Protein AF-A0A7C3P038-F1 (afdb_monomer_lite)

Radius of gyration: 22.33 Å; chains: 1; bounding box: 54×52×76 Å

pLDDT: mean 76.91, std 21.41, range [25.3, 98.62]

Foldseek 3Di:
DPDDAFPDAQDDLQSLLVLLLVLLQVLLLLLQQLLLQLVLFDQDVVLADDPVRNVLNVLLSVLSNVVSVLSVLLSLLSQLVCLQQPHHRHNDYDDPQDPDPAEPLQDTRHNDHDDLLSLLQLLCQLADPVDHGDHRPVSRVVSVVLVPDPQVSPDHDDPPDDPDPPRGYDHHSLSSLSSSLRNLVNCCVVVNFCNRRVHDQVSADACVRPVDPPRDHDNTNVSSNVSSVVSSCQRHNDVPDCPNHSSVSSVVSSVPDDPQQDCDPVHVSSHSGDDDPDPCPDPPPDDDDDDDDPDPDPPDDDDDDDDD

Secondary structure (DSSP, 8-state):
-PPPPPSS---SHHHHHHHHHHHHHHHHHHHHHHHHHHHHB--SGGGT--HHHHHHHHHHHHHHHHHHHHHHHHHHHHHHHHHHTTPPP----PPSSEE-SSS-TT-EE----SSHHHHHHHHHHT--TTS--PPPHHHHHHHHHHHTS-TTTS-----TT-S--PPPP-SSHHHHHHHHHHHHHHHHHHH-HHHH--S-GGG---TTTS--TT-----SHHHHHHHHHHHHHHHH-STT--TT-HHHHHHHHHHH--GGGS-BTTBGGGSSB--PPPP------S------PPPPPPP---PPPPP-

Structure (mmCIF, N/CA/C/O backbone):
data_AF-A0A7C3P038-F1
#
_entry.id   AF-A0A7C3P038-F1
#
loop_
_atom_site.group_PDB
_atom_site.id
_atom_site.type_symbol
_atom_site.label_atom_id
_atom_site.label_alt_id
_atom_site.label_comp_id
_atom_site.label_asym_id
_atom_site.label_entity_id
_atom_site.label_seq_id
_atom_site.pdbx_PDB_ins_code
_atom_site.Cartn_x
_atom_site.Cartn_y
_atom_site.Cartn_z
_atom_site.occupancy
_atom_site.B_iso_or_equiv
_atom_site.auth_seq_id
_atom_site.auth_comp_id
_atom_site.auth_asym_id
_atom_site.auth_atom_id
_atom_site.pdbx_PDB_model_num
ATOM 1 N N . MET A 1 1 ? 17.306 4.389 18.296 1.00 32.69 1 MET A N 1
ATOM 2 C CA . MET A 1 1 ? 16.369 5.496 18.586 1.00 32.69 1 MET A CA 1
ATOM 3 C C . MET A 1 1 ? 14.957 4.932 18.451 1.00 32.69 1 MET A C 1
ATOM 5 O O . MET A 1 1 ? 14.746 4.156 17.526 1.00 32.69 1 MET A O 1
ATOM 9 N N . ARG A 1 2 ? 14.031 5.169 19.393 1.00 29.31 2 ARG A N 1
ATOM 10 C CA . ARG A 1 2 ? 12.615 4.817 19.154 1.00 29.31 2 ARG A CA 1
ATOM 11 C C . ARG A 1 2 ? 12.054 5.861 18.178 1.00 29.31 2 ARG A C 1
ATOM 13 O O . ARG A 1 2 ? 12.346 7.031 18.414 1.00 29.31 2 ARG A O 1
ATOM 20 N N . PRO A 1 3 ? 11.330 5.463 17.119 1.00 39.78 3 PRO A N 1
ATOM 21 C CA . PRO A 1 3 ? 10.671 6.425 16.247 1.00 39.78 3 PRO A CA 1
ATOM 22 C C . PRO A 1 3 ? 9.669 7.235 17.067 1.00 39.78 3 PRO A C 1
ATOM 24 O O . PRO A 1 3 ? 9.051 6.709 18.004 1.00 39.78 3 PRO A O 1
ATOM 27 N N . THR A 1 4 ? 9.591 8.523 16.765 1.00 37.69 4 THR A N 1
ATOM 28 C CA . THR A 1 4 ? 8.691 9.455 17.432 1.00 37.69 4 THR A CA 1
ATOM 29 C C . THR A 1 4 ? 7.277 9.128 16.950 1.00 37.69 4 THR A C 1
ATOM 31 O O . THR A 1 4 ? 7.059 9.102 15.740 1.00 37.69 4 THR A O 1
ATOM 34 N N . PRO A 1 5 ? 6.318 8.804 17.835 1.00 43.12 5 PRO A N 1
ATOM 35 C CA . PRO A 1 5 ? 4.927 8.697 17.410 1.00 43.12 5 PRO A CA 1
ATOM 36 C C . PRO A 1 5 ? 4.485 10.033 16.785 1.00 43.12 5 PRO A C 1
ATOM 38 O O . PRO A 1 5 ? 5.050 11.064 17.155 1.00 43.12 5 PRO A O 1
ATOM 41 N N . PRO A 1 6 ? 3.517 10.027 15.850 1.00 49.56 6 PRO A N 1
ATOM 42 C CA . PRO A 1 6 ? 3.028 11.257 15.232 1.00 49.56 6 PRO A CA 1
ATOM 43 C C . PRO A 1 6 ? 2.648 12.289 16.303 1.00 49.56 6 PRO A C 1
ATOM 45 O O . PRO A 1 6 ? 2.108 11.928 17.351 1.00 49.56 6 PRO A O 1
ATOM 48 N N . ASP A 1 7 ? 2.944 13.564 16.029 1.00 52.69 7 ASP A N 1
ATOM 49 C CA . ASP A 1 7 ? 2.829 14.687 16.978 1.00 52.69 7 ASP A CA 1
ATOM 50 C C . ASP A 1 7 ? 1.396 14.924 17.495 1.00 52.69 7 ASP A C 1
ATOM 52 O O . ASP A 1 7 ? 1.197 15.628 18.486 1.00 52.69 7 ASP A O 1
ATOM 56 N N . GLN A 1 8 ? 0.395 14.295 16.874 1.00 59.81 8 GLN A N 1
ATOM 57 C CA . GLN A 1 8 ? -0.980 14.255 17.353 1.00 59.81 8 GLN A CA 1
ATOM 58 C C . GLN A 1 8 ? -1.447 12.799 17.552 1.00 59.81 8 GLN A C 1
ATOM 60 O O . GLN A 1 8 ? -1.292 11.956 16.665 1.00 59.81 8 GLN A O 1
ATOM 65 N N . PRO A 1 9 ? -2.006 12.451 18.723 1.00 72.50 9 PRO A N 1
ATOM 66 C CA . PRO A 1 9 ? -2.526 11.111 18.965 1.00 72.50 9 PRO A CA 1
ATOM 67 C C . PRO A 1 9 ? -3.865 10.893 18.244 1.00 72.50 9 PRO A C 1
ATOM 69 O O . PRO A 1 9 ? -4.703 11.785 18.190 1.00 72.50 9 PRO A O 1
ATOM 72 N N . ILE A 1 10 ? -4.109 9.675 17.748 1.00 82.88 10 ILE A N 1
ATOM 73 C CA . ILE A 1 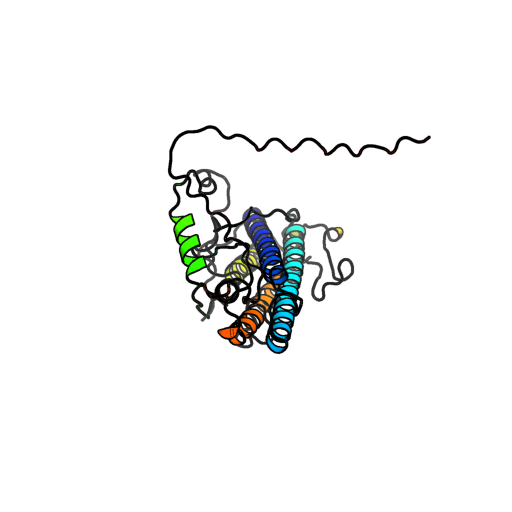10 ? -5.458 9.233 17.356 1.00 82.88 10 ILE A CA 1
ATOM 74 C C . ILE A 1 10 ? -6.277 9.061 18.640 1.00 82.88 10 ILE A C 1
ATOM 76 O O . ILE A 1 10 ? -5.997 8.167 19.442 1.00 82.88 10 ILE A O 1
ATOM 80 N N . GLU A 1 11 ? -7.282 9.904 18.839 1.00 86.56 11 GLU A N 1
ATOM 81 C CA . GLU A 1 11 ? -8.065 9.989 20.074 1.00 86.56 11 GLU A CA 1
ATOM 82 C C . GLU A 1 11 ? -9.479 9.427 19.950 1.00 86.56 11 GLU A C 1
ATOM 84 O O . GLU A 1 11 ? -10.111 9.141 20.970 1.00 86.56 11 GLU A O 1
ATOM 89 N N . SER A 1 12 ? -9.978 9.248 18.724 1.00 91.31 12 SER A N 1
ATOM 90 C CA . SER A 1 12 ? -11.327 8.744 18.467 1.00 91.31 12 SER A CA 1
ATOM 91 C C . SER A 1 12 ? -11.363 7.619 17.430 1.00 91.31 12 SER A C 1
ATOM 93 O O . SER A 1 12 ? -10.452 7.435 16.617 1.00 91.31 12 SER A O 1
ATOM 95 N N . ARG A 1 13 ? -12.457 6.848 17.443 1.00 94.06 13 ARG A N 1
ATOM 96 C CA . ARG A 1 13 ? -12.705 5.801 16.442 1.00 94.06 13 ARG A CA 1
ATOM 97 C C . ARG A 1 13 ? -12.845 6.394 15.046 1.00 94.06 13 ARG A C 1
ATOM 99 O O . ARG A 1 13 ? -12.397 5.783 14.089 1.00 94.06 13 ARG A O 1
ATOM 106 N N . GLU A 1 14 ? -13.477 7.551 14.930 1.00 91.75 14 GLU A N 1
ATOM 107 C CA . GLU A 1 14 ? -13.711 8.244 13.665 1.00 91.75 14 GLU A CA 1
ATOM 108 C C . GLU A 1 14 ? -12.379 8.634 13.019 1.00 91.75 14 GLU A C 1
ATOM 110 O O . GLU A 1 14 ? -12.186 8.380 11.834 1.00 91.75 14 GLU A O 1
ATOM 115 N N . GLN A 1 15 ? -11.429 9.144 13.811 1.00 89.38 15 GLN A N 1
ATOM 116 C CA . GLN A 1 15 ? -10.061 9.406 13.354 1.00 89.38 15 GLN A CA 1
ATOM 117 C C . GLN A 1 15 ? -9.355 8.115 12.909 1.00 89.38 15 GLN A C 1
ATOM 119 O O . GLN A 1 15 ? -8.698 8.092 11.871 1.00 89.38 15 GLN A O 1
ATOM 124 N N . LEU A 1 16 ? -9.528 7.016 13.654 1.00 93.44 16 LEU A N 1
ATOM 125 C CA . LEU A 1 16 ? -8.959 5.719 13.282 1.00 93.44 16 LEU A CA 1
ATOM 126 C C . LEU A 1 16 ? -9.560 5.166 11.975 1.00 93.44 16 LEU A C 1
ATOM 128 O O . LEU A 1 16 ? -8.821 4.670 11.129 1.00 93.44 16 LEU A O 1
ATOM 132 N N . ILE A 1 17 ? -10.883 5.259 11.795 1.00 94.50 17 ILE A N 1
ATOM 133 C CA . ILE A 1 17 ? -11.580 4.859 10.562 1.00 94.50 17 ILE A CA 1
ATOM 134 C C . ILE A 1 17 ? -11.098 5.711 9.390 1.00 94.50 17 ILE A C 1
ATOM 136 O O . ILE A 1 17 ? -10.834 5.165 8.323 1.00 94.50 17 ILE A O 1
ATOM 140 N N . TYR A 1 18 ? -10.950 7.021 9.589 1.00 89.88 18 TYR A N 1
ATOM 141 C CA . TYR A 1 18 ? -10.437 7.929 8.570 1.00 89.88 18 TYR A CA 1
ATOM 142 C C . TYR A 1 18 ? -9.036 7.505 8.101 1.00 89.88 18 TYR A C 1
ATOM 144 O O . TYR A 1 18 ? -8.842 7.251 6.917 1.00 89.88 18 TYR A O 1
ATOM 152 N N . LEU A 1 19 ? -8.092 7.299 9.024 1.00 90.19 19 LEU A N 1
ATOM 153 C CA . LEU A 1 19 ? -6.720 6.908 8.671 1.00 90.19 19 LEU A CA 1
ATOM 154 C C . LEU A 1 19 ? -6.632 5.513 8.038 1.00 90.19 19 LEU A C 1
ATOM 156 O O . LEU A 1 19 ? -5.833 5.291 7.134 1.00 90.19 19 LEU A O 1
ATOM 160 N N . LEU A 1 20 ? -7.460 4.563 8.477 1.00 95.38 20 LEU A N 1
ATOM 161 C CA . LEU A 1 20 ? -7.554 3.252 7.831 1.00 95.38 20 LEU A CA 1
ATOM 162 C C . LEU A 1 20 ? -8.183 3.335 6.431 1.00 95.38 20 LEU A C 1
ATOM 164 O O . LEU A 1 20 ? -7.833 2.547 5.557 1.00 95.38 20 LEU A O 1
ATOM 168 N N . THR A 1 21 ? -9.093 4.283 6.204 1.00 93.50 21 THR A N 1
ATOM 169 C CA . THR A 1 21 ? -9.654 4.564 4.875 1.00 93.50 21 THR A CA 1
ATOM 170 C C . THR A 1 21 ? -8.559 5.100 3.959 1.00 93.50 21 THR A C 1
ATOM 172 O O . THR A 1 21 ? -8.376 4.579 2.864 1.00 93.50 21 THR A O 1
ATOM 175 N N . GLU A 1 22 ? -7.761 6.060 4.433 1.00 87.94 22 GLU A N 1
ATOM 176 C CA . GLU A 1 22 ? -6.599 6.568 3.695 1.00 87.94 22 GLU A CA 1
ATOM 177 C C . GLU A 1 22 ? -5.555 5.480 3.418 1.00 87.94 22 GLU A C 1
ATOM 179 O O . GLU A 1 22 ? -5.023 5.413 2.310 1.00 87.94 22 GLU A O 1
ATOM 184 N N . ALA A 1 23 ? -5.292 4.598 4.388 1.00 92.44 23 ALA A N 1
ATOM 185 C CA . ALA A 1 23 ? -4.430 3.440 4.181 1.00 92.44 23 ALA A CA 1
ATOM 186 C C . ALA A 1 23 ? -4.983 2.544 3.060 1.00 92.44 23 ALA A C 1
ATOM 188 O O . ALA A 1 23 ? -4.248 2.200 2.144 1.00 92.44 23 ALA A O 1
ATOM 189 N N . ALA A 1 24 ? -6.287 2.241 3.053 1.00 95.25 24 ALA A N 1
ATOM 190 C CA . ALA A 1 24 ? -6.900 1.440 1.991 1.00 95.25 24 ALA A CA 1
ATOM 191 C C . ALA A 1 24 ? -6.779 2.109 0.609 1.00 95.25 24 ALA A C 1
ATOM 193 O O . ALA A 1 24 ? -6.485 1.435 -0.380 1.00 95.25 24 ALA A O 1
ATOM 194 N N . GLU A 1 25 ? -6.959 3.430 0.526 1.00 92.38 25 GLU A N 1
ATOM 195 C CA . GLU A 1 25 ? -6.736 4.171 -0.720 1.00 92.38 25 GLU A CA 1
ATOM 196 C C . GLU A 1 25 ? -5.283 4.060 -1.188 1.00 92.38 25 GLU A C 1
ATOM 198 O O . GLU A 1 25 ? -5.044 3.836 -2.376 1.00 92.38 25 GLU A O 1
ATOM 203 N N . LEU A 1 26 ? -4.323 4.199 -0.268 1.00 89.94 26 LEU A N 1
ATOM 204 C CA . LEU A 1 26 ? -2.893 4.070 -0.543 1.00 89.94 26 LEU A CA 1
ATOM 205 C C . LEU A 1 26 ? -2.558 2.679 -1.087 1.00 89.94 26 LEU A C 1
ATOM 207 O O . LEU A 1 26 ? -2.030 2.596 -2.195 1.00 89.94 26 LEU A O 1
ATOM 211 N N . GLU A 1 27 ? -2.946 1.607 -0.390 1.00 94.31 27 GLU A N 1
ATOM 212 C CA . GLU A 1 27 ? -2.681 0.224 -0.823 1.00 94.31 27 GLU A CA 1
ATOM 213 C C . GLU A 1 27 ? -3.275 -0.058 -2.211 1.00 94.31 27 GLU A C 1
ATOM 215 O O . GLU A 1 27 ? -2.652 -0.666 -3.089 1.00 94.31 27 GLU A O 1
ATOM 220 N N . HIS A 1 28 ? -4.486 0.446 -2.464 1.00 95.25 28 HIS A N 1
ATOM 221 C CA . HIS A 1 28 ? -5.138 0.286 -3.758 1.00 95.25 28 HIS A CA 1
ATOM 222 C C . HIS A 1 28 ? -4.437 1.092 -4.867 1.00 95.25 28 HIS A C 1
ATOM 224 O O . HIS A 1 28 ? -4.277 0.609 -5.996 1.00 95.25 28 HIS A O 1
ATOM 230 N N . MET A 1 29 ? -4.001 2.319 -4.575 1.00 92.19 29 MET A N 1
ATOM 231 C CA . MET A 1 29 ? -3.246 3.140 -5.521 1.00 92.19 29 MET A CA 1
ATOM 232 C C . MET A 1 29 ? -1.884 2.520 -5.853 1.00 92.19 29 MET A C 1
ATOM 234 O O . MET A 1 29 ? -1.527 2.478 -7.033 1.00 92.19 29 MET A O 1
ATOM 238 N N . LEU A 1 30 ? -1.164 1.995 -4.855 1.00 92.50 30 LEU A N 1
ATOM 239 C CA . LEU A 1 30 ? 0.106 1.291 -5.044 1.00 92.50 30 LEU A CA 1
ATOM 240 C C . LEU A 1 30 ? -0.079 0.022 -5.873 1.00 92.50 30 LEU A C 1
ATOM 242 O O . LEU A 1 30 ? 0.595 -0.132 -6.890 1.00 92.50 30 LEU A O 1
ATOM 246 N N . THR A 1 31 ? -1.076 -0.808 -5.545 1.00 95.69 31 THR A N 1
ATOM 247 C CA . THR A 1 31 ? -1.458 -1.982 -6.351 1.00 95.69 31 THR A CA 1
ATOM 248 C C . THR A 1 31 ? -1.602 -1.614 -7.832 1.00 95.69 31 THR A C 1
ATOM 250 O O . THR A 1 31 ? -1.004 -2.237 -8.710 1.00 95.69 31 THR A O 1
ATOM 253 N N . CYS A 1 32 ? -2.382 -0.571 -8.130 1.00 96.06 32 CYS A N 1
ATOM 254 C CA . CYS A 1 32 ? -2.607 -0.111 -9.500 1.00 96.06 32 CYS A CA 1
ATOM 255 C C . CYS A 1 32 ? -1.319 0.394 -10.173 1.00 96.06 32 CYS A C 1
ATOM 257 O O . CYS A 1 32 ? -1.109 0.120 -11.355 1.00 96.06 32 CYS A O 1
ATOM 259 N N . SER A 1 33 ? -0.477 1.126 -9.440 1.00 93.94 33 SER A N 1
ATOM 260 C CA . SER A 1 33 ? 0.795 1.655 -9.941 1.00 93.94 33 SER A CA 1
ATOM 261 C C . SER A 1 33 ? 1.769 0.532 -10.310 1.00 93.94 33 SER A C 1
ATOM 263 O O . SER A 1 33 ? 2.266 0.488 -11.439 1.00 93.94 33 SER A O 1
ATOM 265 N N . TYR A 1 34 ? 1.953 -0.445 -9.416 1.00 95.62 34 TYR A N 1
ATOM 266 C CA . TYR A 1 34 ? 2.806 -1.606 -9.660 1.00 95.62 34 TYR A CA 1
ATOM 267 C C . TYR A 1 34 ? 2.303 -2.454 -10.836 1.00 95.62 34 TYR A C 1
ATOM 269 O O . TYR A 1 34 ? 3.094 -2.814 -11.710 1.00 95.62 34 TYR A O 1
ATOM 277 N N . LEU A 1 35 ? 0.992 -2.722 -10.928 1.00 97.44 35 LEU A N 1
ATOM 278 C CA . LEU A 1 35 ? 0.422 -3.440 -12.078 1.00 97.44 35 LEU A CA 1
ATOM 279 C C . LEU A 1 35 ? 0.653 -2.687 -13.389 1.00 97.44 35 LEU A C 1
ATOM 281 O O . LEU A 1 35 ? 1.026 -3.299 -14.389 1.00 97.44 35 LEU A O 1
ATOM 285 N N . PHE A 1 36 ? 0.447 -1.369 -13.402 1.00 96.44 36 PHE A N 1
ATOM 286 C CA . PHE A 1 36 ? 0.666 -0.568 -14.601 1.00 96.44 36 PHE A CA 1
ATOM 287 C C . PHE A 1 36 ? 2.127 -0.631 -15.056 1.00 96.44 36 PHE A C 1
ATOM 289 O O . PHE A 1 36 ? 2.387 -0.896 -16.229 1.00 96.44 36 PHE A O 1
ATOM 296 N N . ALA A 1 37 ? 3.075 -0.459 -14.133 1.00 93.94 37 ALA A N 1
ATOM 297 C CA . ALA A 1 37 ? 4.498 -0.551 -14.434 1.00 93.94 37 ALA A CA 1
ATOM 298 C C . ALA A 1 37 ? 4.890 -1.963 -14.916 1.00 93.94 37 ALA A C 1
ATOM 300 O O . ALA A 1 37 ? 5.594 -2.114 -15.913 1.00 93.94 37 ALA A O 1
ATOM 301 N N . ALA A 1 38 ? 4.388 -3.022 -14.275 1.00 95.25 38 ALA A N 1
ATOM 302 C CA . ALA A 1 38 ? 4.656 -4.399 -14.694 1.00 95.25 38 ALA A CA 1
ATOM 303 C C . ALA A 1 38 ? 4.099 -4.712 -16.095 1.00 95.25 38 ALA A C 1
ATOM 305 O O . ALA A 1 38 ? 4.753 -5.395 -16.888 1.00 95.25 38 ALA A O 1
ATOM 306 N N . PHE A 1 39 ? 2.906 -4.208 -16.422 1.00 95.81 39 PHE A N 1
ATOM 307 C CA . PHE A 1 39 ? 2.268 -4.426 -17.722 1.00 95.81 39 PHE A CA 1
ATOM 308 C C . PHE A 1 39 ? 2.699 -3.432 -18.806 1.00 95.81 39 PHE A C 1
ATOM 310 O O . PHE A 1 39 ? 2.357 -3.631 -19.971 1.00 95.81 39 PHE A O 1
ATOM 317 N N . SER A 1 40 ? 3.488 -2.405 -18.475 1.00 94.62 40 SER A N 1
ATOM 318 C CA . SER A 1 40 ? 4.135 -1.570 -19.490 1.00 94.62 40 SER A CA 1
ATOM 319 C C . SER A 1 40 ? 5.343 -2.253 -20.126 1.00 94.62 40 SER A C 1
ATOM 321 O O . SER A 1 40 ? 5.783 -1.823 -21.192 1.00 94.62 40 SER A O 1
ATOM 323 N N . LEU A 1 41 ? 5.907 -3.274 -19.473 1.00 93.06 41 LEU A N 1
ATOM 324 C CA . LEU A 1 41 ? 7.063 -4.017 -19.959 1.00 93.06 41 LEU A CA 1
ATOM 325 C C . LEU A 1 41 ? 6.727 -4.854 -21.195 1.00 93.06 41 LEU A C 1
ATOM 327 O O . LEU A 1 41 ? 5.663 -5.460 -21.312 1.00 93.06 41 LEU A O 1
ATOM 331 N N . LYS A 1 42 ? 7.692 -4.923 -22.106 1.00 92.12 42 LYS A N 1
ATOM 332 C CA . LYS A 1 42 ? 7.681 -5.819 -23.261 1.00 92.12 42 LYS A CA 1
ATOM 333 C C . LYS A 1 42 ? 7.838 -7.272 -22.830 1.00 92.12 42 LYS A C 1
ATOM 335 O O . LYS A 1 42 ? 8.557 -7.575 -21.883 1.00 92.12 42 LYS A O 1
ATOM 340 N N . ALA A 1 43 ? 7.215 -8.178 -23.569 1.00 91.44 43 ALA A N 1
ATOM 341 C CA . ALA A 1 43 ? 7.163 -9.603 -23.261 1.00 91.44 43 ALA A CA 1
ATOM 342 C C . ALA A 1 43 ? 7.742 -10.493 -24.374 1.00 91.44 43 ALA A C 1
ATOM 344 O O . ALA A 1 43 ? 7.834 -11.711 -24.200 1.00 91.44 43 ALA A O 1
ATOM 345 N N . ARG A 1 44 ? 8.129 -9.933 -25.529 1.00 87.12 44 ARG A N 1
ATOM 346 C CA . ARG A 1 44 ? 8.554 -10.717 -26.699 1.00 87.12 44 ARG A CA 1
ATOM 347 C C . ARG A 1 44 ? 9.827 -10.182 -27.354 1.00 87.12 44 ARG A C 1
ATOM 349 O O . ARG A 1 44 ? 10.110 -8.990 -27.361 1.00 87.12 44 ARG A O 1
ATOM 356 N N . ARG A 1 45 ? 10.594 -11.081 -27.986 1.00 80.75 45 ARG A N 1
ATOM 357 C CA . ARG A 1 45 ? 11.839 -10.728 -28.704 1.00 80.75 45 ARG A CA 1
ATOM 358 C C . ARG A 1 45 ? 11.599 -9.813 -29.909 1.00 80.75 45 ARG A C 1
ATOM 360 O O . ARG A 1 45 ? 12.425 -8.956 -30.203 1.00 80.75 45 ARG A O 1
ATOM 367 N N . ASP A 1 46 ? 10.474 -9.980 -30.600 1.00 82.56 46 ASP A N 1
ATOM 368 C CA . ASP A 1 46 ? 10.101 -9.160 -31.761 1.00 82.56 46 ASP A CA 1
ATOM 369 C C . ASP A 1 46 ? 9.684 -7.725 -31.388 1.00 82.56 46 ASP A C 1
ATOM 371 O O . ASP A 1 46 ? 9.516 -6.884 -32.268 1.00 82.56 46 ASP A O 1
ATOM 375 N N . GLU A 1 47 ? 9.626 -7.400 -30.094 1.00 85.88 47 GLU A N 1
ATOM 376 C CA . GLU A 1 47 ? 9.400 -6.044 -29.576 1.00 85.88 47 GLU A CA 1
ATOM 377 C C . GLU A 1 47 ? 10.709 -5.241 -29.425 1.00 85.88 47 GLU A C 1
ATOM 379 O O . GLU A 1 47 ? 10.718 -4.132 -28.879 1.00 85.88 47 GLU A O 1
ATOM 384 N N . GLY A 1 48 ? 11.823 -5.770 -29.945 1.00 81.44 48 GLY A N 1
ATOM 385 C CA . GLY A 1 48 ? 13.101 -5.063 -30.052 1.00 81.44 48 GLY A CA 1
ATOM 386 C C . GLY A 1 48 ? 14.033 -5.237 -28.855 1.00 81.44 48 GLY A C 1
ATOM 387 O O . GLY A 1 48 ? 14.853 -4.354 -28.617 1.00 81.44 48 GLY A O 1
ATOM 388 N N . LEU A 1 49 ? 13.900 -6.348 -28.122 1.00 84.50 49 LEU A N 1
ATOM 389 C CA . LEU A 1 49 ? 14.796 -6.742 -27.031 1.00 84.50 49 LEU A CA 1
ATOM 390 C C . LEU A 1 49 ? 15.719 -7.886 -27.464 1.00 84.50 49 LEU A C 1
ATOM 392 O O . LEU A 1 49 ? 15.292 -8.830 -28.138 1.00 84.50 49 LEU A O 1
ATOM 396 N N . LEU A 1 50 ? 16.976 -7.833 -27.027 1.00 86.12 50 LEU A N 1
ATOM 397 C CA . LEU A 1 50 ? 17.895 -8.966 -27.092 1.00 86.12 50 LEU A CA 1
ATOM 398 C C . LEU A 1 50 ? 17.442 -10.091 -26.145 1.00 86.12 50 LEU A C 1
ATOM 400 O O . LEU A 1 50 ? 16.583 -9.914 -25.282 1.00 86.12 50 LEU A O 1
ATOM 404 N N . ALA A 1 51 ? 17.999 -11.290 -26.323 1.00 86.56 51 ALA A N 1
ATOM 405 C CA . ALA A 1 51 ? 17.594 -12.462 -25.548 1.00 86.56 51 ALA A CA 1
ATOM 406 C C . ALA A 1 51 ? 17.846 -12.305 -24.037 1.00 86.56 51 ALA A C 1
ATOM 408 O O . ALA A 1 51 ? 16.991 -12.686 -23.242 1.00 86.56 51 ALA A O 1
ATOM 409 N N . ASP A 1 52 ? 18.992 -11.739 -23.665 1.00 85.69 52 ASP A N 1
ATOM 410 C CA . ASP A 1 52 ? 19.385 -11.447 -22.284 1.00 85.69 52 ASP A CA 1
ATOM 411 C C . ASP A 1 52 ? 18.581 -10.280 -21.691 1.00 85.69 52 ASP A C 1
ATOM 413 O O . ASP A 1 52 ? 18.177 -10.328 -20.528 1.00 85.69 52 ASP A O 1
ATOM 417 N N . GLU A 1 53 ? 18.282 -9.262 -22.501 1.00 85.94 53 GLU A N 1
ATOM 418 C CA . GLU A 1 53 ? 17.410 -8.145 -22.120 1.00 85.94 53 GLU A CA 1
ATOM 419 C C . GLU A 1 53 ? 15.984 -8.628 -21.823 1.00 85.94 53 GLU A C 1
ATOM 421 O O . GLU A 1 53 ? 15.420 -8.276 -20.788 1.00 85.94 53 GLU A O 1
ATOM 426 N N . LEU A 1 54 ? 15.416 -9.493 -22.672 1.00 89.12 54 LEU A N 1
ATOM 427 C CA . LEU A 1 54 ? 14.093 -10.080 -22.445 1.00 89.12 54 LEU A CA 1
ATOM 428 C C . LEU A 1 54 ? 14.053 -10.924 -21.166 1.00 89.12 54 LEU A C 1
ATOM 430 O O . LEU A 1 54 ? 13.057 -10.903 -20.443 1.00 89.12 54 LEU A O 1
ATOM 434 N N . GLU A 1 55 ? 15.122 -11.661 -20.868 1.00 90.12 55 GLU A N 1
ATOM 435 C CA . GLU A 1 55 ? 15.217 -12.453 -19.642 1.00 90.12 55 GLU A CA 1
ATOM 436 C C . GLU A 1 55 ? 15.213 -11.561 -18.389 1.00 90.12 55 GLU A C 1
ATOM 438 O O . GLU A 1 55 ? 14.520 -11.861 -17.413 1.00 90.12 55 GLU A O 1
ATOM 443 N N . ALA A 1 56 ? 15.943 -10.440 -18.428 1.00 88.00 56 ALA A N 1
ATOM 444 C CA . ALA A 1 56 ? 15.943 -9.445 -17.358 1.00 88.00 56 ALA A CA 1
ATOM 445 C C . ALA A 1 56 ? 14.571 -8.780 -17.195 1.00 88.00 56 ALA A C 1
ATOM 447 O O . ALA A 1 56 ? 14.035 -8.761 -16.090 1.00 88.00 56 ALA A O 1
ATOM 448 N N . VAL A 1 57 ? 13.960 -8.334 -18.294 1.00 90.06 57 VAL A N 1
ATOM 449 C CA . VAL A 1 57 ? 12.620 -7.732 -18.296 1.00 90.06 57 VAL A CA 1
ATOM 450 C C . VAL A 1 57 ? 11.567 -8.696 -17.742 1.00 90.06 57 VAL A C 1
ATOM 452 O O . VAL A 1 57 ? 10.756 -8.313 -16.903 1.00 90.06 57 VAL A O 1
ATOM 455 N N . SER A 1 58 ? 11.630 -9.973 -18.124 1.00 91.44 58 SER A N 1
ATOM 456 C CA . SER A 1 58 ? 10.719 -11.009 -17.619 1.00 91.44 58 SER A CA 1
ATOM 457 C C . SER A 1 58 ? 10.915 -11.301 -16.126 1.00 91.44 58 SER A C 1
ATOM 459 O O . SER A 1 58 ? 9.995 -11.784 -15.465 1.00 91.44 58 SER A O 1
ATOM 461 N N . ARG A 1 59 ? 12.114 -11.069 -15.571 1.00 91.50 59 ARG A N 1
ATOM 462 C CA . ARG A 1 59 ? 12.334 -11.106 -14.116 1.00 91.50 59 ARG A CA 1
ATOM 463 C C . ARG A 1 59 ? 11.704 -9.893 -13.444 1.00 91.50 59 ARG A C 1
ATOM 465 O O . ARG A 1 59 ? 10.909 -10.088 -12.537 1.00 91.50 59 ARG A O 1
ATOM 472 N N . TRP A 1 60 ? 11.977 -8.683 -13.933 1.00 91.31 60 TRP A N 1
ATOM 473 C CA . TRP A 1 60 ? 11.408 -7.453 -13.368 1.00 91.31 60 TRP A CA 1
ATOM 474 C C . TRP A 1 60 ? 9.884 -7.472 -13.371 1.00 91.31 60 TRP A C 1
ATOM 476 O O . TRP A 1 60 ? 9.270 -7.144 -12.365 1.00 91.31 60 TRP A O 1
ATOM 486 N N . GLN A 1 61 ? 9.263 -7.925 -14.464 1.00 93.69 61 GLN A N 1
ATOM 487 C CA . GLN A 1 61 ? 7.811 -8.060 -14.534 1.00 93.69 61 GLN A CA 1
ATOM 488 C C . GLN A 1 61 ? 7.277 -8.994 -13.444 1.00 93.69 61 GLN A C 1
ATOM 490 O O . GLN A 1 61 ? 6.285 -8.664 -12.800 1.00 93.69 61 GLN A O 1
ATOM 495 N N . ARG A 1 62 ? 7.929 -10.143 -13.216 1.00 93.62 62 ARG A N 1
ATOM 496 C CA . ARG A 1 62 ? 7.531 -11.084 -12.158 1.00 93.62 62 ARG A CA 1
ATOM 497 C C . ARG A 1 62 ? 7.701 -10.479 -10.771 1.00 93.62 62 ARG A C 1
ATOM 499 O O . ARG A 1 62 ? 6.779 -10.595 -9.972 1.00 93.62 62 ARG A O 1
ATOM 506 N N . ASP A 1 63 ? 8.824 -9.817 -10.518 1.00 91.19 63 ASP A N 1
ATOM 507 C CA . ASP A 1 63 ? 9.120 -9.196 -9.226 1.00 91.19 63 ASP A CA 1
ATOM 508 C C . ASP A 1 63 ? 8.112 -8.075 -8.911 1.00 91.19 63 ASP A C 1
ATOM 510 O O . ASP A 1 63 ? 7.497 -8.080 -7.850 1.00 91.19 63 ASP A O 1
ATOM 514 N N . VAL A 1 64 ? 7.852 -7.167 -9.859 1.00 91.31 64 VAL A N 1
ATOM 515 C CA . VAL A 1 64 ? 6.892 -6.060 -9.679 1.00 91.31 64 VAL A CA 1
ATOM 516 C C . VAL A 1 64 ? 5.445 -6.560 -9.599 1.00 91.31 64 VAL A C 1
ATOM 518 O O . VAL A 1 64 ? 4.648 -6.035 -8.828 1.00 91.31 64 VAL A O 1
ATOM 521 N N . THR A 1 65 ? 5.091 -7.614 -10.340 1.00 95.31 65 THR A N 1
ATOM 522 C CA . THR A 1 65 ? 3.762 -8.239 -10.210 1.00 95.31 65 THR A CA 1
ATOM 523 C C . THR A 1 65 ? 3.587 -8.900 -8.843 1.00 95.31 65 THR A C 1
ATOM 525 O O . THR A 1 65 ? 2.499 -8.837 -8.277 1.00 95.31 65 THR A O 1
ATOM 528 N N . ALA A 1 66 ? 4.637 -9.525 -8.300 1.00 93.50 66 ALA A N 1
ATOM 529 C CA . ALA A 1 66 ? 4.596 -10.111 -6.963 1.00 93.50 66 ALA A CA 1
ATOM 530 C C . ALA A 1 66 ? 4.378 -9.035 -5.888 1.00 93.50 66 ALA A C 1
ATOM 532 O O . ALA A 1 66 ? 3.514 -9.221 -5.038 1.00 93.50 66 ALA A O 1
ATOM 533 N N . ILE A 1 67 ? 5.053 -7.886 -6.004 1.00 93.19 67 ILE A N 1
ATOM 534 C CA . ILE A 1 67 ? 4.802 -6.714 -5.151 1.00 93.19 67 ILE A CA 1
ATOM 535 C C . ILE A 1 67 ? 3.331 -6.285 -5.239 1.00 93.19 67 ILE A C 1
ATOM 537 O O . ILE A 1 67 ? 2.661 -6.162 -4.223 1.00 93.19 67 ILE A O 1
ATOM 541 N N . ALA A 1 68 ? 2.782 -6.128 -6.449 1.00 95.44 68 ALA A N 1
ATOM 542 C CA . ALA A 1 68 ? 1.379 -5.739 -6.608 1.00 95.44 68 ALA A CA 1
ATOM 543 C C . ALA A 1 68 ? 0.403 -6.713 -5.920 1.00 95.44 68 ALA A C 1
ATOM 545 O O . ALA A 1 68 ? -0.647 -6.304 -5.434 1.00 95.44 68 ALA A O 1
ATOM 546 N N . VAL A 1 69 ? 0.737 -8.006 -5.890 1.00 95.38 69 VAL A N 1
ATOM 547 C CA . VAL A 1 69 ? -0.035 -9.034 -5.180 1.00 95.38 69 VAL A CA 1
ATOM 548 C C . VAL A 1 69 ? 0.082 -8.885 -3.658 1.00 95.38 69 VAL A C 1
ATOM 550 O O . VAL A 1 69 ? -0.902 -9.129 -2.957 1.00 95.38 69 VAL A O 1
ATOM 553 N N . GLU A 1 70 ? 1.238 -8.473 -3.140 1.00 94.56 70 GLU A N 1
ATOM 554 C CA . GLU A 1 70 ? 1.407 -8.125 -1.722 1.00 94.56 70 GLU A CA 1
ATOM 555 C C . GLU A 1 70 ? 0.552 -6.905 -1.346 1.00 94.56 70 GLU A C 1
ATOM 557 O O . GLU A 1 70 ? -0.197 -6.977 -0.373 1.00 94.56 70 GLU A O 1
ATOM 562 N N . GLU A 1 71 ? 0.502 -5.866 -2.184 1.00 95.50 71 GLU A N 1
ATOM 563 C CA . GLU A 1 71 ? -0.370 -4.704 -1.935 1.00 95.50 71 GLU A CA 1
ATOM 564 C C . GLU A 1 71 ? -1.872 -5.059 -1.980 1.00 95.50 71 GLU A C 1
ATOM 566 O O . GLU A 1 71 ? -2.681 -4.514 -1.225 1.00 95.50 71 GLU A O 1
ATOM 571 N N . MET A 1 72 ? -2.283 -6.046 -2.790 1.00 96.88 72 MET A N 1
ATOM 572 C CA . MET A 1 72 ? -3.655 -6.584 -2.741 1.00 96.88 72 MET A CA 1
ATOM 573 C C . MET A 1 72 ? -3.958 -7.284 -1.410 1.00 96.88 72 MET A C 1
ATOM 575 O O . MET A 1 72 ? -5.084 -7.200 -0.905 1.00 96.88 72 MET A O 1
ATOM 579 N N . LEU A 1 73 ? -2.973 -7.989 -0.840 1.00 97.19 73 LEU A N 1
ATOM 580 C CA . LEU A 1 73 ? -3.083 -8.578 0.493 1.00 97.19 73 LEU A CA 1
ATOM 581 C C . LEU A 1 73 ? -3.188 -7.474 1.554 1.00 97.19 73 LEU A C 1
ATOM 583 O O . LEU A 1 73 ? -4.058 -7.572 2.423 1.00 97.19 73 LEU A O 1
ATOM 587 N N . HIS A 1 74 ? -2.368 -6.425 1.472 1.00 97.19 74 HIS A N 1
ATOM 588 C CA . HIS A 1 74 ? -2.439 -5.282 2.382 1.00 97.19 74 HIS A CA 1
ATOM 589 C C . HIS A 1 74 ? -3.807 -4.603 2.313 1.00 97.19 74 HIS A C 1
ATOM 591 O O . HIS A 1 74 ? -4.456 -4.439 3.345 1.00 97.19 74 HIS A O 1
ATOM 597 N N . LEU A 1 75 ? -4.330 -4.340 1.111 1.00 97.62 75 LEU A N 1
ATOM 598 C CA . LEU A 1 75 ? -5.672 -3.788 0.921 1.00 97.62 75 LEU A CA 1
ATOM 599 C C . LEU A 1 75 ? -6.753 -4.652 1.590 1.00 97.62 75 LEU A C 1
ATOM 601 O O . LEU A 1 75 ? -7.648 -4.127 2.260 1.00 97.62 75 LEU A O 1
ATOM 605 N N . ALA A 1 76 ? -6.679 -5.978 1.450 1.00 98.00 76 ALA A N 1
ATOM 606 C CA . ALA A 1 76 ? -7.613 -6.889 2.112 1.00 98.00 76 ALA A CA 1
ATOM 607 C C . ALA A 1 76 ? -7.485 -6.841 3.648 1.00 98.00 76 ALA A C 1
ATOM 609 O O . ALA A 1 76 ? -8.492 -6.841 4.359 1.00 98.00 76 ALA A O 1
ATOM 610 N N . LEU A 1 77 ? -6.259 -6.764 4.166 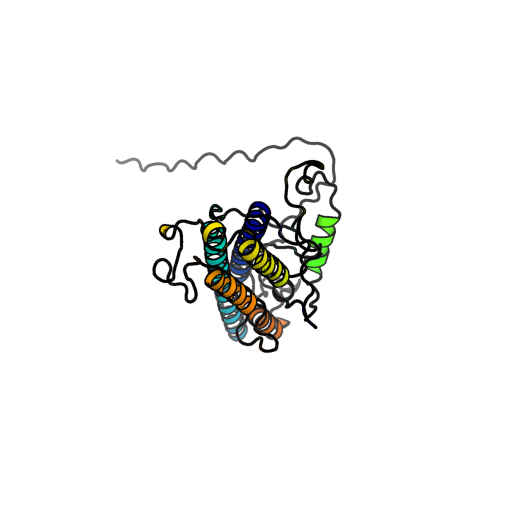1.00 98.44 77 LEU A N 1
ATOM 611 C CA . LEU A 1 77 ? -5.966 -6.682 5.597 1.00 98.44 77 LEU A CA 1
ATOM 612 C C . LEU A 1 77 ? -6.398 -5.343 6.220 1.00 98.44 77 LEU A C 1
ATOM 614 O O . LEU A 1 77 ? -6.973 -5.338 7.309 1.00 98.44 77 LEU A O 1
ATOM 618 N N . VAL A 1 78 ? -6.206 -4.219 5.528 1.00 98.31 78 VAL A N 1
ATOM 619 C CA . VAL A 1 78 ? -6.720 -2.907 5.955 1.00 98.31 78 VAL A CA 1
ATOM 620 C C . VAL A 1 78 ? -8.244 -2.905 5.992 1.00 98.31 78 VAL A C 1
ATOM 622 O O . VAL A 1 78 ? -8.847 -2.404 6.940 1.00 98.31 78 VAL A O 1
ATOM 625 N N . ASN A 1 79 ? -8.890 -3.541 5.018 1.00 98.31 79 ASN A N 1
ATOM 626 C CA . ASN A 1 79 ? -10.339 -3.717 5.031 1.00 98.31 79 ASN A CA 1
ATOM 627 C C . ASN A 1 79 ? -10.820 -4.607 6.192 1.00 98.31 79 ASN A C 1
ATOM 629 O O . ASN A 1 79 ? -11.858 -4.328 6.801 1.00 98.31 79 ASN A O 1
ATOM 633 N N . ASN A 1 80 ? -10.050 -5.631 6.571 1.00 98.50 80 ASN A N 1
ATOM 634 C CA . ASN A 1 80 ? -10.303 -6.382 7.801 1.00 98.50 80 ASN A CA 1
ATOM 635 C C . ASN A 1 80 ? -10.159 -5.496 9.049 1.00 98.50 80 ASN A C 1
ATOM 637 O O . ASN A 1 80 ? -11.022 -5.562 9.922 1.00 98.50 80 ASN A O 1
ATOM 641 N N . LEU A 1 81 ? -9.139 -4.629 9.123 1.00 98.62 81 LEU A N 1
ATOM 642 C CA . LEU A 1 81 ? -8.968 -3.653 10.212 1.00 98.62 81 LEU A CA 1
ATOM 643 C C . LEU A 1 81 ? -10.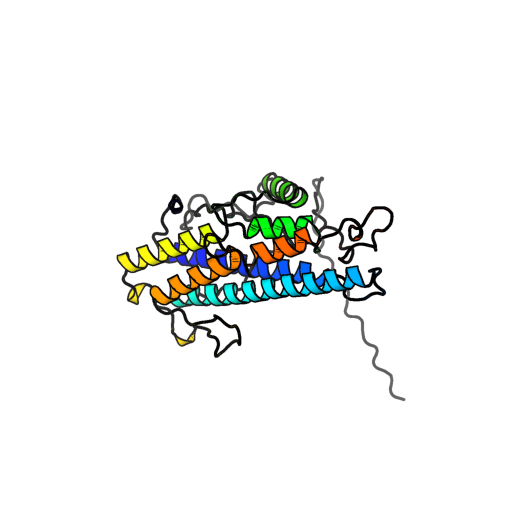161 -2.683 10.310 1.00 98.62 81 LEU A C 1
ATOM 645 O O . LEU A 1 81 ? -10.720 -2.530 11.397 1.00 98.62 81 LEU A O 1
ATOM 649 N N . LEU A 1 82 ? -10.587 -2.082 9.189 1.00 98.38 82 LEU A N 1
ATOM 650 C CA . LEU A 1 82 ? -11.759 -1.193 9.106 1.00 98.38 82 LEU A CA 1
ATOM 651 C C . LEU A 1 82 ? -13.011 -1.881 9.642 1.00 98.38 82 LEU A C 1
ATOM 653 O O . LEU A 1 82 ? -13.660 -1.398 10.574 1.00 98.38 82 LEU A O 1
ATOM 657 N N . THR A 1 83 ? -13.325 -3.045 9.079 1.00 98.19 83 THR A N 1
ATOM 658 C CA . THR A 1 83 ? -14.531 -3.789 9.442 1.00 98.19 8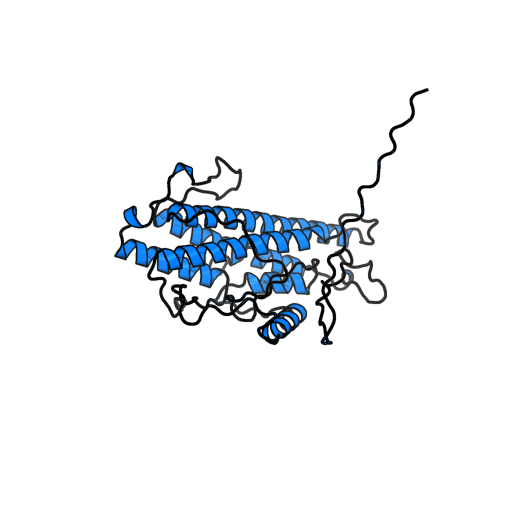3 THR A CA 1
ATOM 659 C C . THR A 1 83 ? -14.494 -4.273 10.884 1.00 98.19 83 THR A C 1
ATOM 661 O O . THR A 1 83 ? -15.534 -4.253 11.541 1.00 98.19 83 THR A O 1
ATOM 664 N N . ALA A 1 84 ? -13.321 -4.632 11.418 1.00 98.38 84 ALA A N 1
ATOM 665 C CA . ALA A 1 84 ? -13.155 -5.072 12.801 1.00 98.38 84 ALA A CA 1
ATOM 666 C C . ALA A 1 84 ? -13.540 -3.984 13.814 1.00 98.38 84 ALA A C 1
ATOM 668 O O . ALA A 1 84 ? -14.139 -4.291 14.846 1.00 98.38 84 ALA A O 1
ATOM 669 N N . ILE A 1 85 ? -13.264 -2.713 13.507 1.00 97.88 85 ILE A N 1
ATOM 670 C CA . ILE A 1 85 ? -13.638 -1.570 14.354 1.00 97.88 85 ILE A CA 1
ATOM 671 C C . ILE A 1 85 ? -15.003 -0.962 13.994 1.00 97.88 85 ILE A C 1
ATOM 673 O O . ILE A 1 85 ? -15.366 0.093 14.516 1.00 97.88 85 ILE A O 1
ATOM 677 N N . GLY A 1 86 ? -15.780 -1.619 13.131 1.00 97.00 86 GLY A N 1
ATOM 678 C CA . GLY A 1 86 ? -17.118 -1.175 12.735 1.00 97.00 86 GLY A CA 1
ATOM 679 C C . GLY A 1 86 ? -17.152 -0.124 11.621 1.00 97.00 86 GLY A C 1
ATOM 680 O O . GLY A 1 86 ? -18.221 0.424 11.361 1.00 97.00 86 GLY A O 1
ATOM 681 N N . GLY A 1 87 ? -16.025 0.152 10.962 1.00 96.88 87 GLY A N 1
ATOM 682 C CA . GLY A 1 87 ? -15.991 0.924 9.719 1.00 96.88 87 GLY A CA 1
ATOM 683 C C . GLY A 1 87 ? -16.449 0.085 8.514 1.00 96.88 87 GLY A C 1
ATOM 684 O O . GLY A 1 87 ? -16.368 -1.147 8.550 1.00 96.88 87 GLY A O 1
ATOM 685 N N . PRO A 1 88 ? -16.951 0.712 7.437 1.00 95.94 88 PRO A N 1
ATOM 686 C CA . PRO A 1 88 ? -17.215 0.005 6.190 1.00 95.94 88 PRO A CA 1
ATOM 687 C C . PRO A 1 88 ? -15.894 -0.375 5.499 1.00 95.94 88 PRO A C 1
ATOM 689 O O . PRO A 1 88 ? -14.902 0.336 5.661 1.00 95.94 88 PRO A O 1
ATOM 692 N N . PRO A 1 89 ? -15.857 -1.467 4.718 1.00 95.81 89 PRO A N 1
ATOM 693 C CA . PRO A 1 89 ? -14.737 -1.695 3.818 1.00 95.81 89 PRO A CA 1
ATOM 694 C C . PRO A 1 89 ? -14.661 -0.568 2.774 1.00 95.81 89 PRO A C 1
ATOM 696 O O . PRO A 1 89 ? -15.694 -0.091 2.299 1.00 95.81 89 PRO A O 1
ATOM 699 N N . HIS A 1 90 ? -13.447 -0.170 2.404 1.00 95.25 90 HIS A N 1
ATOM 700 C CA . HIS A 1 90 ? -13.149 0.889 1.448 1.00 95.25 90 HIS A CA 1
ATOM 701 C C . HIS A 1 90 ? -12.307 0.350 0.291 1.00 95.25 90 HIS A C 1
ATOM 703 O O . HIS A 1 90 ? -11.204 -0.164 0.485 1.00 95.25 90 HIS A O 1
ATOM 709 N N . PHE A 1 91 ? -12.846 0.465 -0.922 1.00 94.00 91 PHE A N 1
ATOM 710 C CA . PHE A 1 91 ? -12.179 0.087 -2.175 1.00 94.00 91 PHE A CA 1
ATOM 711 C C . PHE A 1 91 ? -12.123 1.245 -3.173 1.00 94.00 91 PHE A C 1
ATOM 713 O O . PHE A 1 91 ? -11.603 1.087 -4.279 1.00 94.00 91 PHE A O 1
ATOM 720 N N . GLU A 1 92 ? -12.672 2.406 -2.818 1.00 88.88 92 GLU A N 1
ATOM 721 C CA . GLU A 1 92 ? -12.531 3.596 -3.643 1.00 88.88 92 GLU A CA 1
ATOM 722 C C . GLU A 1 92 ? -11.093 4.115 -3.556 1.00 88.88 92 GLU A C 1
ATOM 724 O O . GLU A 1 92 ? -10.347 3.800 -2.633 1.00 88.88 92 GLU A 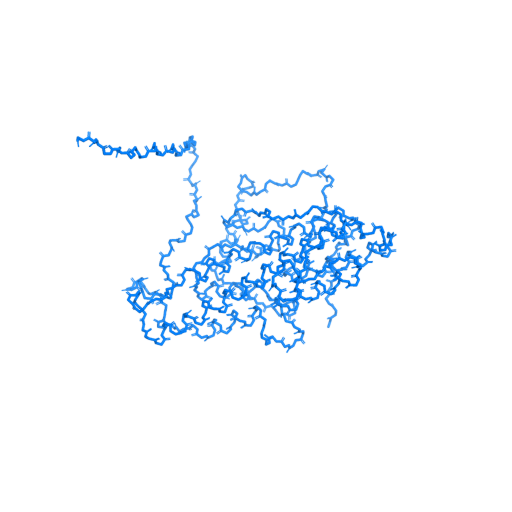O 1
ATOM 729 N N . ARG A 1 93 ? -10.681 4.873 -4.570 1.00 85.88 93 ARG A N 1
ATOM 730 C CA . ARG A 1 93 ? -9.411 5.596 -4.569 1.00 85.88 93 ARG A CA 1
ATOM 731 C C . ARG A 1 93 ? -9.520 6.846 -5.442 1.00 85.88 93 ARG A C 1
ATOM 733 O O . ARG A 1 93 ? -10.290 6.844 -6.410 1.00 85.88 93 ARG A O 1
ATOM 740 N N . PRO A 1 94 ? -8.715 7.886 -5.189 1.00 81.31 94 PRO A N 1
ATOM 741 C CA . PRO A 1 94 ? -8.590 9.017 -6.099 1.00 81.31 94 PRO A CA 1
ATOM 742 C C . PRO A 1 94 ? -8.125 8.611 -7.512 1.00 81.31 94 PRO A C 1
ATOM 744 O O . PRO A 1 94 ? -7.550 7.539 -7.736 1.00 81.31 94 PRO A O 1
ATOM 747 N N . ASN A 1 95 ? -8.343 9.501 -8.485 1.00 79.38 95 ASN A N 1
ATOM 748 C CA . ASN A 1 95 ? -7.754 9.373 -9.822 1.00 79.38 95 ASN A CA 1
ATOM 749 C C . ASN A 1 95 ? -6.260 9.728 -9.815 1.00 79.38 95 ASN A C 1
ATOM 751 O O . ASN A 1 95 ? -5.830 10.619 -9.084 1.00 79.38 95 ASN A O 1
ATOM 755 N N . PHE A 1 96 ? -5.493 9.058 -10.679 1.00 79.94 96 PHE A N 1
ATOM 756 C CA . PHE A 1 96 ? -4.082 9.356 -10.929 1.00 79.94 96 PHE A CA 1
ATOM 757 C C . PHE A 1 96 ? -3.908 10.563 -11.872 1.00 79.94 96 PHE A C 1
ATOM 759 O O . PHE A 1 96 ? -4.765 10.784 -12.732 1.00 79.94 96 PHE A O 1
ATOM 766 N N . PRO A 1 97 ? -2.774 11.281 -11.807 1.00 73.88 97 PRO A N 1
ATOM 767 C CA . PRO A 1 97 ? -1.769 11.222 -10.749 1.00 73.88 97 PRO A CA 1
ATOM 768 C C . PRO A 1 97 ? -2.298 11.901 -9.484 1.00 73.88 97 PRO A C 1
ATOM 770 O O . PRO A 1 97 ? -2.961 12.938 -9.551 1.00 73.88 97 PRO A O 1
ATOM 773 N N . ARG A 1 98 ? -1.984 11.327 -8.326 1.00 67.81 98 ARG A N 1
ATOM 774 C CA . ARG A 1 98 ? -2.356 11.900 -7.039 1.00 67.81 98 ARG A CA 1
ATOM 775 C C . ARG A 1 98 ? -1.083 12.229 -6.273 1.00 67.81 98 ARG A C 1
ATOM 777 O O . ARG A 1 98 ? -0.480 11.352 -5.666 1.00 67.81 98 ARG A O 1
ATOM 784 N N . ALA A 1 99 ? -0.696 13.504 -6.288 1.00 59.84 99 ALA A N 1
ATOM 785 C CA . ALA A 1 99 ? 0.006 14.044 -5.129 1.00 59.84 99 ALA A CA 1
ATOM 786 C C . ALA A 1 99 ? -1.042 14.094 -4.018 1.00 59.84 99 ALA A C 1
ATOM 788 O O . ALA A 1 99 ? -2.131 14.648 -4.223 1.00 59.84 99 ALA A O 1
ATOM 789 N N . SER A 1 100 ? -0.814 13.405 -2.907 1.00 51.62 100 SER A N 1
ATOM 790 C CA . SER A 1 100 ? -1.839 13.400 -1.868 1.00 51.62 100 SER A CA 1
ATOM 791 C C . SER A 1 100 ? -1.911 14.735 -1.168 1.00 51.62 100 SER A C 1
ATOM 793 O O . SER A 1 100 ? -0.930 15.451 -1.009 1.00 51.62 100 SER A O 1
ATOM 795 N N . ARG A 1 101 ? -3.122 15.012 -0.712 1.00 49.41 101 ARG A N 1
ATOM 796 C CA . ARG A 1 101 ? -3.480 16.128 0.148 1.00 49.41 101 ARG A CA 1
ATOM 797 C C . ARG A 1 101 ? -2.929 15.964 1.577 1.00 49.41 101 ARG A C 1
ATOM 799 O O . ARG A 1 101 ? -2.903 16.937 2.317 1.00 49.41 101 ARG A O 1
ATOM 806 N N . PHE A 1 102 ? -2.518 14.744 1.939 1.00 46.66 102 PHE A N 1
ATOM 807 C CA . PHE A 1 102 ? -2.253 14.297 3.313 1.00 46.66 102 PHE A CA 1
ATOM 808 C C . PHE A 1 102 ? -1.015 13.394 3.448 1.00 46.66 102 PHE A C 1
ATOM 810 O O . PHE A 1 102 ? -0.672 12.971 4.547 1.00 46.66 102 PHE A O 1
ATOM 817 N N . TYR A 1 103 ? -0.326 13.100 2.339 1.00 50.59 103 TYR A N 1
ATOM 818 C CA . TYR A 1 103 ? 1.039 12.584 2.412 1.00 50.59 103 TYR A CA 1
ATOM 819 C C . TYR A 1 103 ? 1.975 13.741 2.793 1.00 50.59 103 TYR A C 1
ATOM 821 O O . TYR A 1 103 ? 1.645 14.905 2.540 1.00 50.59 103 TYR A O 1
ATOM 829 N N . PRO A 1 104 ? 3.169 13.466 3.336 1.00 53.84 104 PRO A N 1
ATOM 830 C CA . PRO A 1 104 ? 4.229 14.473 3.294 1.00 53.84 104 PRO A CA 1
ATOM 831 C C . PRO A 1 104 ? 4.377 14.936 1.829 1.00 53.84 104 PRO A C 1
ATOM 833 O O . PRO A 1 104 ? 4.121 14.165 0.898 1.00 53.84 104 PRO A O 1
ATOM 836 N N . SER A 1 105 ? 4.741 16.201 1.611 1.00 47.75 105 SER A N 1
ATOM 837 C CA . SER A 1 105 ? 4.687 16.937 0.327 1.00 47.75 105 SER A CA 1
ATOM 838 C C . SER A 1 105 ? 5.495 16.343 -0.851 1.00 47.75 105 SER A C 1
ATOM 840 O O . SER A 1 105 ? 5.635 16.963 -1.907 1.00 47.75 105 SER A O 1
ATOM 842 N N . ASN A 1 106 ? 6.018 15.132 -0.686 1.00 57.56 106 ASN A N 1
ATOM 843 C CA . ASN A 1 106 ? 6.881 14.382 -1.580 1.00 57.56 106 ASN A CA 1
ATOM 844 C C . ASN A 1 106 ? 6.311 13.027 -2.065 1.00 57.56 106 ASN A C 1
ATOM 846 O O . ASN A 1 106 ? 7.015 12.357 -2.808 1.00 57.56 106 ASN A O 1
ATOM 850 N N . PHE A 1 107 ? 5.089 12.595 -1.710 1.00 68.12 107 PHE A N 1
ATOM 851 C CA . PHE A 1 107 ? 4.508 11.360 -2.289 1.00 68.12 107 PHE A CA 1
ATOM 852 C C . PHE A 1 107 ? 3.602 11.661 -3.484 1.00 68.12 107 PHE A C 1
ATOM 854 O O . PHE A 1 107 ? 2.468 12.135 -3.343 1.00 68.12 107 PHE A O 1
ATOM 861 N N . LEU A 1 108 ? 4.088 11.300 -4.665 1.00 79.81 108 LEU A N 1
ATOM 862 C CA . LEU A 1 108 ? 3.336 11.312 -5.910 1.00 79.81 108 LEU A CA 1
ATOM 863 C C . LEU A 1 108 ? 3.016 9.878 -6.321 1.00 79.81 108 LEU A C 1
ATOM 865 O O . LEU A 1 108 ? 3.903 9.197 -6.799 1.00 79.81 108 LEU A O 1
ATOM 869 N N . ILE A 1 109 ? 1.762 9.432 -6.247 1.00 85.12 109 ILE A N 1
ATOM 870 C CA . ILE A 1 109 ? 1.401 8.141 -6.851 1.00 85.12 109 ILE A CA 1
ATOM 871 C C . ILE A 1 109 ? 0.872 8.393 -8.264 1.00 85.12 109 ILE A C 1
ATOM 873 O O . ILE A 1 109 ? -0.121 9.103 -8.470 1.00 85.12 109 ILE A O 1
ATOM 877 N N . ALA A 1 110 ? 1.549 7.824 -9.258 1.00 86.25 110 ALA A N 1
ATOM 878 C CA . ALA A 1 110 ? 1.239 7.994 -10.672 1.00 86.25 110 ALA A CA 1
ATOM 879 C C . ALA A 1 110 ? 1.364 6.671 -11.436 1.00 86.25 110 ALA A C 1
ATOM 881 O O . ALA A 1 110 ? 2.081 5.769 -11.021 1.00 86.25 110 ALA A O 1
ATOM 882 N N . LEU A 1 111 ? 0.670 6.576 -12.571 1.00 90.75 111 LEU A N 1
ATOM 883 C CA . LEU A 1 111 ? 0.813 5.457 -13.499 1.00 90.75 111 LEU A CA 1
ATOM 884 C C . LEU A 1 111 ? 1.954 5.768 -14.470 1.00 90.75 111 LEU A C 1
ATOM 886 O O . LEU A 1 111 ? 1.767 6.541 -15.414 1.00 90.75 111 LEU A O 1
ATOM 890 N N . THR A 1 112 ? 3.129 5.195 -14.227 1.00 89.88 112 THR A N 1
ATOM 891 C CA . THR A 1 112 ? 4.317 5.383 -15.069 1.00 89.88 112 THR A CA 1
ATOM 892 C C . THR A 1 112 ? 4.818 4.047 -15.616 1.00 89.88 112 THR A C 1
ATOM 894 O O . THR A 1 112 ? 4.729 3.024 -14.933 1.00 89.88 112 THR A O 1
ATOM 897 N N . PRO A 1 113 ? 5.313 4.007 -16.867 1.00 91.88 113 PRO A N 1
ATOM 898 C CA . PRO A 1 113 ? 5.963 2.810 -17.381 1.00 91.88 113 PRO A CA 1
ATOM 899 C C . PRO A 1 113 ? 7.170 2.447 -16.523 1.00 91.88 113 PRO A C 1
ATOM 901 O O . PRO A 1 113 ? 7.865 3.341 -16.050 1.00 91.88 113 PRO A O 1
ATOM 904 N N . LEU A 1 114 ? 7.480 1.158 -16.381 1.00 90.25 114 LEU A N 1
ATOM 905 C CA . LEU A 1 114 ? 8.675 0.761 -15.648 1.00 90.25 114 LEU A CA 1
ATOM 906 C C . LEU A 1 114 ? 9.936 1.240 -16.377 1.00 90.25 114 LEU A C 1
ATOM 908 O O . LEU A 1 114 ? 10.263 0.792 -17.484 1.00 90.25 114 LEU A O 1
ATOM 912 N N . ASP A 1 115 ? 10.654 2.128 -15.712 1.00 88.69 115 ASP A N 1
ATOM 913 C CA . ASP A 1 115 ? 11.980 2.610 -16.051 1.00 88.69 115 ASP A CA 1
ATOM 914 C C . ASP A 1 115 ? 12.806 2.797 -14.768 1.00 88.69 115 ASP A C 1
ATOM 916 O O . ASP A 1 115 ? 12.400 2.398 -13.670 1.00 88.69 115 ASP A O 1
ATOM 920 N N . LEU A 1 116 ? 14.008 3.358 -14.908 1.00 88.31 116 LEU A N 1
ATOM 921 C CA . LEU A 1 116 ? 14.908 3.543 -13.777 1.00 88.31 116 LEU A CA 1
ATOM 922 C C . LEU A 1 116 ? 14.346 4.528 -12.739 1.00 88.31 116 LEU A C 1
ATOM 924 O O . LEU A 1 116 ? 14.510 4.292 -11.541 1.00 88.31 116 LEU A O 1
ATOM 928 N N . GLU A 1 117 ? 13.682 5.597 -13.186 1.00 89.69 117 GLU A N 1
ATOM 929 C CA . GLU A 1 117 ? 13.084 6.593 -12.292 1.00 89.69 117 GLU A CA 1
ATOM 930 C C . GLU A 1 117 ? 11.898 6.007 -11.528 1.00 89.69 117 GLU A C 1
ATOM 932 O O . GLU A 1 117 ? 11.811 6.188 -10.320 1.00 89.69 117 GLU A O 1
ATOM 937 N N . THR A 1 118 ? 11.045 5.225 -12.190 1.00 90.62 118 THR A N 1
ATOM 938 C CA . THR A 1 118 ? 9.916 4.530 -11.559 1.00 90.62 118 THR A CA 1
ATOM 939 C C . THR A 1 118 ? 10.394 3.544 -10.494 1.00 90.62 118 THR A C 1
ATOM 941 O O . THR A 1 118 ? 9.848 3.500 -9.396 1.00 90.62 118 THR A O 1
ATOM 944 N N . LEU A 1 119 ? 11.463 2.786 -10.765 1.00 90.19 119 LEU A N 1
ATOM 945 C CA . LEU A 1 119 ? 12.050 1.885 -9.768 1.00 90.19 119 LEU A CA 1
ATOM 946 C C . LEU A 1 119 ? 12.663 2.640 -8.582 1.00 90.19 119 LEU A C 1
ATOM 948 O O . LEU A 1 119 ? 12.532 2.190 -7.446 1.00 90.19 119 LEU A O 1
ATOM 952 N N . GLN A 1 120 ? 13.335 3.770 -8.823 1.00 90.19 120 GLN A N 1
ATOM 953 C CA . GLN A 1 120 ? 13.826 4.626 -7.740 1.00 90.19 120 GLN A CA 1
ATOM 954 C C . GLN A 1 120 ? 12.663 5.191 -6.916 1.00 90.19 120 GLN A C 1
ATOM 956 O O . GLN A 1 120 ? 12.732 5.182 -5.690 1.00 90.19 120 GLN A O 1
ATOM 961 N N . HIS A 1 121 ? 11.588 5.610 -7.575 1.00 90.12 121 HIS A N 1
ATOM 962 C CA . HIS A 1 121 ? 10.392 6.121 -6.927 1.00 90.12 121 HIS A CA 1
ATOM 963 C C . HIS A 1 121 ? 9.699 5.064 -6.049 1.00 90.12 121 HIS A C 1
ATOM 965 O O . HIS A 1 121 ? 9.319 5.353 -4.918 1.00 90.12 121 HIS A O 1
ATOM 971 N N . PHE A 1 122 ? 9.620 3.807 -6.498 1.00 91.31 122 PHE A N 1
ATOM 972 C CA . PHE A 1 122 ? 9.125 2.705 -5.662 1.00 91.31 122 PHE A CA 1
ATOM 973 C C . PHE A 1 122 ? 10.009 2.450 -4.436 1.00 91.31 122 PHE A C 1
ATOM 975 O O . PHE A 1 122 ? 9.493 2.286 -3.336 1.00 91.31 122 PHE A O 1
ATOM 982 N N . VAL A 1 123 ? 11.341 2.481 -4.582 1.00 89.75 123 VAL A N 1
ATOM 983 C CA . VAL A 1 123 ? 12.252 2.391 -3.422 1.00 89.75 123 VAL A CA 1
ATOM 984 C C . VAL A 1 123 ? 12.028 3.562 -2.463 1.00 89.75 123 VAL A C 1
ATOM 986 O O . VAL A 1 123 ? 12.069 3.376 -1.251 1.00 89.75 123 VAL A O 1
ATOM 989 N N . PHE A 1 124 ? 11.775 4.759 -2.991 1.00 88.81 124 PHE A N 1
ATOM 990 C CA . PHE A 1 124 ? 11.474 5.934 -2.188 1.00 88.81 124 PHE A CA 1
ATOM 991 C C . PHE A 1 124 ? 10.159 5.787 -1.409 1.00 88.81 124 PHE A C 1
ATOM 993 O O . PHE A 1 124 ? 10.150 6.087 -0.218 1.00 88.81 124 PHE A O 1
ATOM 1000 N N . ILE A 1 125 ? 9.070 5.326 -2.032 1.00 87.50 125 ILE A N 1
ATOM 1001 C CA . ILE A 1 125 ? 7.766 5.139 -1.368 1.00 87.50 125 ILE A CA 1
ATOM 1002 C C . ILE A 1 125 ? 7.885 4.192 -0.167 1.00 87.50 125 ILE A C 1
ATOM 1004 O O . ILE A 1 125 ? 7.408 4.515 0.921 1.00 87.50 125 ILE A O 1
ATOM 1008 N N . GLU A 1 126 ? 8.558 3.063 -0.370 1.00 86.69 126 GLU A N 1
ATOM 1009 C CA . GLU A 1 126 ? 8.608 1.928 0.565 1.00 86.69 126 GLU A CA 1
ATOM 1010 C C . GLU A 1 126 ? 9.746 2.033 1.589 1.00 86.69 126 GLU A C 1
ATOM 1012 O O . GLU A 1 126 ? 9.969 1.130 2.399 1.00 86.69 126 GLU A O 1
ATOM 1017 N N . ARG A 1 127 ? 10.510 3.130 1.542 1.00 87.81 127 ARG A N 1
ATOM 1018 C CA . ARG A 1 127 ? 11.700 3.310 2.374 1.00 87.81 127 ARG A CA 1
ATOM 1019 C C . ARG A 1 127 ? 11.348 3.224 3.868 1.00 87.81 127 ARG A C 1
ATOM 1021 O O . ARG A 1 127 ? 10.388 3.868 4.306 1.00 87.81 127 ARG A O 1
ATOM 1028 N N . PRO A 1 128 ? 12.167 2.529 4.679 1.00 84.62 128 PRO A N 1
ATOM 1029 C CA . PRO A 1 128 ? 11.995 2.564 6.119 1.00 84.62 128 PRO A CA 1
ATOM 1030 C C . PRO A 1 128 ? 12.301 3.958 6.667 1.00 84.62 128 PRO A C 1
ATOM 1032 O O . PRO A 1 128 ? 13.153 4.684 6.153 1.00 84.62 128 PRO A O 1
ATOM 1035 N N . GLU A 1 129 ? 11.635 4.315 7.762 1.00 78.38 129 GLU A N 1
ATOM 1036 C CA . GLU A 1 129 ? 11.759 5.632 8.404 1.00 78.38 129 GLU A CA 1
ATOM 1037 C C . GLU A 1 129 ? 13.211 5.997 8.776 1.00 78.38 129 GLU A C 1
ATOM 1039 O O . GLU A 1 129 ? 13.606 7.160 8.708 1.00 78.38 129 GLU A O 1
ATOM 1044 N N . ASP A 1 130 ? 14.034 5.008 9.139 1.00 79.31 130 ASP A N 1
ATOM 1045 C CA . ASP A 1 130 ? 15.433 5.200 9.537 1.00 79.31 130 ASP A CA 1
ATOM 1046 C C . ASP A 1 130 ? 16.430 5.188 8.366 1.00 79.31 130 ASP A C 1
ATOM 1048 O O . ASP A 1 130 ? 17.635 5.357 8.581 1.00 79.31 130 ASP A O 1
ATOM 1052 N N . ARG A 1 131 ? 15.947 5.026 7.128 1.00 82.50 131 ARG A N 1
ATOM 1053 C CA . ARG A 1 131 ? 16.767 5.052 5.918 1.00 82.50 131 ARG A CA 1
ATOM 1054 C C . ARG A 1 131 ? 16.220 6.079 4.926 1.00 82.50 131 ARG A C 1
ATOM 1056 O O . ARG A 1 131 ? 15.335 5.760 4.134 1.00 82.50 131 ARG A O 1
ATOM 1063 N N . PRO A 1 132 ? 16.760 7.306 4.923 1.00 81.56 132 PRO A N 1
ATOM 1064 C CA . PRO A 1 132 ? 16.371 8.280 3.919 1.00 81.56 132 PRO A CA 1
ATOM 1065 C C . PRO A 1 132 ? 16.762 7.769 2.526 1.00 81.56 132 PRO A C 1
ATOM 1067 O O . PRO A 1 132 ? 17.897 7.349 2.308 1.00 81.56 132 PRO A O 1
ATOM 1070 N N . GLU A 1 133 ? 15.819 7.837 1.595 1.00 84.94 133 GLU A N 1
ATOM 1071 C CA . GLU A 1 133 ? 16.024 7.655 0.158 1.00 84.94 133 GLU A CA 1
ATOM 1072 C C . GLU A 1 133 ? 15.524 8.940 -0.511 1.00 84.94 133 GLU A C 1
ATOM 1074 O O . GLU A 1 133 ? 14.544 9.538 -0.056 1.00 84.94 133 GLU A O 1
ATOM 1079 N N . GLU A 1 134 ? 16.202 9.391 -1.563 1.00 87.19 134 GLU A N 1
ATOM 1080 C CA . GLU A 1 134 ? 15.714 10.496 -2.384 1.00 87.19 134 GLU A CA 1
ATOM 1081 C C . GLU A 1 134 ? 14.813 9.986 -3.507 1.00 87.19 134 GLU A C 1
ATOM 1083 O O . GLU A 1 134 ? 15.144 9.020 -4.200 1.00 87.19 134 GLU A O 1
ATOM 1088 N N . ASP A 1 135 ? 13.711 10.696 -3.735 1.00 87.81 135 ASP A N 1
ATOM 1089 C CA . ASP A 1 135 ? 12.839 10.422 -4.869 1.00 87.81 135 ASP A CA 1
ATOM 1090 C C . ASP A 1 135 ? 13.518 10.750 -6.212 1.00 87.81 135 ASP A C 1
ATOM 1092 O O . ASP A 1 135 ? 14.435 11.579 -6.297 1.00 87.81 135 ASP A O 1
ATOM 1096 N N . ALA A 1 136 ? 13.049 10.106 -7.278 1.00 87.69 136 ALA A N 1
ATOM 1097 C CA . ALA A 1 136 ? 13.515 10.345 -8.633 1.00 87.69 136 ALA A CA 1
ATOM 1098 C C . ALA A 1 136 ? 13.223 11.795 -9.082 1.00 87.69 136 ALA A C 1
ATOM 1100 O O . ALA A 1 136 ? 12.163 12.345 -8.758 1.00 87.69 136 ALA A O 1
ATOM 1101 N N . PRO A 1 137 ? 14.127 12.437 -9.855 1.00 86.56 137 PRO A N 1
ATOM 1102 C CA . PRO A 1 137 ? 13.968 13.831 -10.269 1.00 86.56 137 PRO A CA 1
ATOM 1103 C C . PRO A 1 137 ? 12.629 14.130 -10.954 1.00 86.56 137 PRO A C 1
ATOM 1105 O O . PRO A 1 137 ? 11.977 15.099 -10.566 1.00 86.56 137 PRO A O 1
ATOM 1108 N N . GLY A 1 138 ? 12.180 13.285 -11.892 1.00 84.25 138 GLY A N 1
ATOM 1109 C CA . GLY A 1 138 ? 10.915 13.487 -12.601 1.00 84.25 138 GLY A CA 1
ATOM 1110 C C . GLY A 1 138 ? 9.690 13.468 -11.682 1.00 84.25 138 GLY A C 1
ATOM 1111 O O . GLY A 1 138 ? 8.794 14.303 -11.817 1.00 84.25 138 GLY A O 1
ATOM 1112 N N . PHE A 1 139 ? 9.670 12.580 -10.685 1.00 84.31 139 PHE A N 1
ATOM 1113 C CA . PHE A 1 139 ? 8.584 12.509 -9.702 1.00 84.31 139 PHE A CA 1
ATOM 1114 C C . PHE A 1 139 ? 8.593 13.714 -8.759 1.00 84.31 139 PHE A C 1
ATOM 1116 O O . PHE A 1 139 ? 7.548 14.329 -8.527 1.00 84.31 139 PHE A O 1
ATOM 1123 N N . ARG A 1 140 ? 9.778 14.129 -8.298 1.00 83.88 140 ARG A N 1
ATOM 1124 C CA . ARG A 1 140 ? 9.957 15.330 -7.471 1.00 83.88 140 ARG A CA 1
ATOM 1125 C C . ARG A 1 140 ? 9.502 16.599 -8.193 1.00 83.88 140 ARG A C 1
ATOM 1127 O O . ARG A 1 140 ? 8.834 17.437 -7.591 1.00 83.88 140 ARG A O 1
ATOM 1134 N N . GLU A 1 141 ? 9.826 16.745 -9.475 1.00 82.56 141 GLU A N 1
ATOM 1135 C CA . GLU A 1 141 ? 9.383 17.876 -10.298 1.00 82.56 141 GLU A CA 1
ATOM 1136 C C . GLU A 1 141 ? 7.859 17.931 -10.430 1.00 82.56 141 GLU A C 1
ATOM 1138 O O . GLU A 1 141 ? 7.260 18.988 -10.220 1.00 82.56 141 GLU A O 1
ATOM 1143 N N . VAL A 1 142 ? 7.218 16.794 -10.720 1.00 78.75 142 VAL A N 1
ATOM 1144 C CA . VAL A 1 142 ? 5.755 16.716 -10.824 1.00 78.75 142 VAL A CA 1
ATOM 1145 C C . VAL A 1 142 ? 5.091 16.980 -9.470 1.00 78.75 142 VAL A C 1
ATOM 1147 O O . VAL A 1 142 ? 4.122 17.738 -9.418 1.00 78.75 142 VAL A O 1
ATOM 1150 N N . SER A 1 143 ? 5.621 16.429 -8.372 1.00 77.62 143 SER A N 1
ATOM 1151 C CA . SER A 1 143 ? 5.116 16.693 -7.016 1.00 77.62 143 SER A CA 1
ATOM 1152 C C . SER A 1 143 ? 5.172 18.186 -6.684 1.00 77.62 143 SER A C 1
ATOM 1154 O O . SER A 1 143 ? 4.164 18.779 -6.299 1.00 77.62 143 SER A O 1
ATOM 1156 N N . ASN A 1 144 ? 6.317 18.830 -6.937 1.00 76.94 144 ASN A N 1
ATOM 1157 C CA . ASN A 1 144 ? 6.495 20.269 -6.734 1.00 76.94 144 ASN A CA 1
ATOM 1158 C C . ASN A 1 144 ? 5.542 21.099 -7.606 1.00 76.94 144 ASN A C 1
ATOM 1160 O O . ASN A 1 144 ? 4.997 22.102 -7.148 1.00 76.94 144 ASN A O 1
ATOM 1164 N N . ALA A 1 145 ? 5.316 20.686 -8.856 1.00 75.75 145 ALA A N 1
ATOM 1165 C CA . ALA A 1 145 ? 4.399 21.370 -9.761 1.00 75.75 145 ALA A CA 1
ATOM 1166 C C . ALA A 1 145 ? 2.935 21.262 -9.305 1.00 75.75 145 ALA A C 1
ATOM 1168 O O . ALA A 1 145 ? 2.196 22.241 -9.415 1.00 75.75 145 ALA A O 1
ATOM 1169 N N . ILE A 1 146 ? 2.516 20.104 -8.779 1.00 70.69 146 ILE A N 1
ATOM 1170 C CA . ILE A 1 146 ? 1.173 19.927 -8.210 1.00 70.69 146 ILE A CA 1
ATOM 1171 C C . ILE A 1 146 ? 1.023 20.760 -6.932 1.00 70.69 146 ILE A C 1
ATOM 1173 O O . ILE A 1 146 ? 0.022 21.456 -6.785 1.00 70.69 146 ILE A O 1
ATOM 1177 N N . ALA A 1 147 ? 2.029 20.756 -6.054 1.00 69.88 147 ALA A N 1
ATOM 1178 C CA . ALA A 1 147 ? 2.032 21.560 -4.830 1.00 69.88 147 ALA A CA 1
ATOM 1179 C C . ALA A 1 147 ? 1.989 23.076 -5.106 1.00 69.88 147 ALA A C 1
ATOM 1181 O O . ALA A 1 147 ? 1.399 23.829 -4.338 1.00 69.88 147 ALA A O 1
ATOM 1182 N N . ALA A 1 148 ? 2.583 23.529 -6.213 1.00 69.81 148 ALA A N 1
ATOM 1183 C CA . ALA A 1 148 ? 2.575 24.931 -6.629 1.00 69.81 148 ALA A CA 1
ATOM 1184 C C . ALA A 1 148 ? 1.308 25.355 -7.406 1.00 69.81 148 ALA A C 1
ATOM 1186 O O . ALA A 1 148 ? 1.179 26.528 -7.768 1.00 69.81 148 ALA A O 1
ATOM 1187 N N . ALA A 1 149 ? 0.384 24.434 -7.712 1.00 64.44 149 ALA A N 1
ATOM 1188 C CA . ALA A 1 149 ? -0.818 24.751 -8.478 1.00 64.44 149 ALA A CA 1
ATOM 1189 C C . ALA A 1 149 ? -1.818 25.589 -7.645 1.00 64.44 149 ALA A C 1
ATOM 1191 O O . ALA A 1 149 ? -2.023 25.308 -6.465 1.00 64.44 149 ALA A O 1
ATOM 1192 N N . PRO A 1 150 ? -2.482 26.609 -8.232 1.00 54.56 150 PRO A N 1
ATOM 1193 C CA . PRO A 1 150 ? -3.440 27.435 -7.501 1.00 54.56 150 PRO A CA 1
ATOM 1194 C C . PRO A 1 150 ? -4.620 26.607 -6.967 1.00 54.56 150 PRO A C 1
ATOM 1196 O O . PRO A 1 150 ? -5.140 25.735 -7.665 1.00 54.56 150 PRO A O 1
ATOM 1199 N N . ALA A 1 151 ? -5.075 26.939 -5.753 1.00 50.34 151 ALA A N 1
ATOM 1200 C CA . ALA A 1 151 ? -6.025 26.184 -4.921 1.00 50.34 151 ALA A CA 1
ATOM 1201 C C . ALA A 1 151 ? -7.350 25.747 -5.593 1.00 50.34 151 ALA A C 1
ATOM 1203 O O . ALA A 1 151 ? -8.018 24.852 -5.093 1.00 50.34 151 ALA A O 1
ATOM 1204 N N . GLY A 1 152 ? -7.726 26.319 -6.744 1.00 42.34 152 GLY A N 1
ATOM 1205 C CA . GLY A 1 152 ? -8.880 25.873 -7.543 1.00 42.34 152 GLY A CA 1
ATOM 1206 C C . GLY A 1 152 ? -8.665 24.573 -8.339 1.00 42.34 152 GLY A C 1
ATOM 1207 O O . GLY A 1 152 ? -9.619 24.050 -8.910 1.00 42.34 152 GLY A O 1
ATOM 1208 N N . LEU A 1 153 ? -7.427 24.069 -8.398 1.00 42.47 153 LEU A N 1
ATOM 1209 C CA . LEU A 1 153 ? -7.035 22.770 -8.973 1.00 42.47 153 LEU A CA 1
ATOM 1210 C C . LEU A 1 153 ? -6.502 21.796 -7.909 1.00 42.47 153 LEU A C 1
ATOM 1212 O O . LEU A 1 153 ? -6.357 20.605 -8.188 1.00 42.47 153 LEU A O 1
ATOM 1216 N N . ALA A 1 154 ? -6.222 22.292 -6.703 1.00 41.16 154 ALA A N 1
ATOM 1217 C CA . ALA A 1 154 ? -5.966 21.459 -5.542 1.00 41.16 154 ALA A CA 1
ATOM 1218 C C . ALA A 1 154 ? -7.304 20.876 -5.044 1.00 41.16 154 ALA A C 1
ATOM 1220 O O . ALA A 1 154 ? -8.340 21.539 -5.140 1.00 41.16 154 ALA A O 1
ATOM 1221 N N . PRO A 1 155 ? -7.340 19.631 -4.538 1.00 44.84 155 PRO A N 1
ATOM 1222 C CA . PRO A 1 155 ? -8.542 19.113 -3.893 1.00 44.84 155 PRO A CA 1
ATOM 1223 C C . PRO A 1 155 ? -8.964 20.059 -2.756 1.00 44.84 155 PRO A C 1
ATOM 1225 O O . PRO A 1 155 ? -8.134 20.405 -1.923 1.00 44.84 155 PRO A O 1
ATOM 1228 N N . ALA A 1 156 ? -10.238 20.472 -2.763 1.00 42.34 156 ALA A N 1
ATOM 1229 C CA . ALA A 1 156 ? -10.810 21.503 -1.893 1.00 42.34 156 ALA A CA 1
ATOM 1230 C C . ALA A 1 156 ? -10.304 21.427 -0.445 1.00 42.34 156 ALA A C 1
ATOM 1232 O O . ALA A 1 156 ? -10.443 20.371 0.164 1.00 42.34 156 ALA A O 1
ATOM 1233 N N . GLU A 1 157 ? -9.778 22.534 0.092 1.00 42.69 157 GLU A N 1
ATOM 1234 C CA . GLU A 1 157 ? -9.444 22.739 1.515 1.00 42.69 157 GLU A CA 1
ATOM 1235 C C . GLU A 1 157 ? -10.525 22.140 2.436 1.00 42.69 157 GLU A C 1
ATOM 1237 O O . GLU A 1 157 ? -11.717 22.190 2.097 1.00 42.69 157 GLU A O 1
ATOM 1242 N N . PRO A 1 158 ? -10.170 21.528 3.585 1.00 42.00 158 PRO A N 1
ATOM 1243 C CA . PRO A 1 158 ? -11.191 21.142 4.545 1.00 42.00 158 PRO A CA 1
ATOM 1244 C C . PRO A 1 158 ? -11.907 22.426 4.982 1.00 42.00 158 PRO A C 1
ATOM 1246 O O . PRO A 1 158 ? -11.255 23.461 5.121 1.00 42.00 158 PRO A O 1
ATOM 1249 N N . PRO A 1 159 ? -13.232 22.410 5.188 1.00 37.72 159 PRO A N 1
ATOM 1250 C CA . PRO A 1 159 ? -13.885 23.559 5.792 1.00 37.72 159 PRO A CA 1
ATOM 1251 C C . PRO A 1 159 ? -13.182 23.866 7.121 1.00 37.72 159 PRO A C 1
ATOM 1253 O O . PRO A 1 159 ? -13.054 22.968 7.952 1.00 37.72 159 PRO A O 1
ATOM 1256 N N . GLU A 1 160 ? -12.768 25.123 7.320 1.00 38.25 160 GLU A N 1
ATOM 1257 C CA . GLU A 1 160 ? -12.041 25.622 8.509 1.00 38.25 160 GLU A CA 1
ATOM 1258 C C . GLU A 1 160 ? -12.734 25.287 9.851 1.00 38.25 160 GLU A C 1
ATOM 1260 O O . GLU A 1 160 ? -12.157 25.470 10.915 1.00 38.25 160 GLU A O 1
ATOM 1265 N N . HIS A 1 161 ? -13.982 24.804 9.807 1.00 36.12 161 HIS A N 1
ATOM 1266 C CA . HIS A 1 161 ? -14.833 24.487 10.953 1.00 36.12 161 HIS A CA 1
ATOM 1267 C C . HIS A 1 161 ? -15.612 23.164 10.772 1.00 36.12 161 HIS A C 1
ATOM 1269 O O . HIS A 1 161 ? -16.769 23.049 11.181 1.00 36.12 161 HIS A O 1
ATOM 1275 N N . GLY A 1 162 ? -15.026 22.165 10.106 1.00 36.06 162 GLY A N 1
ATOM 1276 C CA . GLY A 1 162 ? -15.603 20.821 10.016 1.00 36.06 162 GLY A CA 1
ATOM 1277 C C . GLY A 1 162 ? -15.199 19.938 11.198 1.00 36.06 162 GLY A C 1
ATOM 1278 O O . GLY A 1 162 ? -14.053 19.971 11.621 1.00 36.06 162 GLY A O 1
ATOM 1279 N N . LEU A 1 163 ? -16.104 19.071 11.666 1.00 42.38 163 LEU A N 1
ATOM 1280 C CA . LEU A 1 163 ? -15.848 17.951 12.599 1.00 42.38 163 LEU A CA 1
ATOM 1281 C C . LEU A 1 163 ? -14.888 16.880 12.019 1.00 42.38 163 LEU A C 1
ATOM 1283 O O . LEU A 1 163 ? -14.977 15.703 12.365 1.00 42.38 163 LEU A O 1
ATOM 1287 N N . MET A 1 164 ? -14.039 17.252 11.063 1.00 42.12 164 MET A N 1
ATOM 1288 C CA . MET A 1 164 ? -13.088 16.357 10.426 1.00 42.12 164 MET A CA 1
ATOM 1289 C C . MET A 1 164 ? -11.887 16.180 11.363 1.00 42.12 164 MET A C 1
ATOM 1291 O O . MET A 1 164 ? -11.416 17.174 11.914 1.00 42.12 164 MET A O 1
ATOM 1295 N N . PRO A 1 165 ? -11.395 14.946 11.555 1.00 49.22 165 PRO A N 1
ATOM 1296 C CA . PRO A 1 165 ? -10.104 14.686 12.182 1.00 49.22 165 PRO A CA 1
ATOM 1297 C C . PRO A 1 165 ? -9.031 15.678 11.717 1.00 49.22 165 PRO A C 1
ATOM 1299 O O . PRO A 1 165 ? -8.817 15.805 10.511 1.00 49.22 165 PRO A O 1
ATOM 1302 N N . GLU A 1 166 ? -8.343 16.356 12.644 1.00 51.84 166 GLU A N 1
ATOM 1303 C CA . GLU A 1 166 ? -7.050 16.961 12.310 1.00 51.84 166 GLU A CA 1
ATOM 1304 C C . GLU A 1 166 ? -6.144 15.854 11.756 1.00 51.84 166 GLU A C 1
ATOM 1306 O O . GLU A 1 166 ? -6.048 14.757 12.314 1.00 51.84 166 GLU A O 1
ATOM 1311 N N . VAL A 1 167 ? -5.582 16.113 10.579 1.00 53.44 167 VAL A N 1
ATOM 1312 C CA . VAL A 1 167 ? -4.875 15.110 9.787 1.00 53.44 167 VAL A CA 1
ATOM 1313 C C . VAL A 1 167 ? -3.489 14.902 10.375 1.00 53.44 167 VAL A C 1
ATOM 1315 O O . VAL A 1 167 ? -2.715 15.850 10.489 1.00 53.44 167 VAL A O 1
ATOM 1318 N N . LEU A 1 168 ? -3.160 13.653 10.706 1.00 56.41 168 LEU A N 1
ATOM 1319 C CA . LEU A 1 168 ? -1.844 13.307 11.231 1.00 56.41 168 LEU A CA 1
ATOM 1320 C C . LEU A 1 168 ? -0.791 13.370 10.119 1.00 56.41 168 LEU A C 1
ATOM 1322 O O . LEU A 1 168 ? -0.886 12.590 9.168 1.00 56.41 168 LEU A O 1
ATOM 1326 N N . PRO A 1 169 ? 0.239 14.227 10.224 1.00 64.44 169 PRO A N 1
ATOM 1327 C CA . PRO A 1 169 ? 1.341 14.190 9.279 1.00 64.44 169 PRO A CA 1
ATOM 1328 C C . PRO A 1 169 ? 2.168 12.915 9.513 1.00 64.44 169 PRO A C 1
ATOM 1330 O O . PRO A 1 169 ? 2.664 12.675 10.613 1.00 64.44 169 PRO A O 1
ATOM 1333 N N . TYR A 1 170 ? 2.338 12.099 8.475 1.00 69.69 170 TYR A N 1
ATOM 1334 C CA . TYR A 1 170 ? 3.313 11.000 8.433 1.00 69.69 170 TYR A CA 1
ATOM 1335 C C . TYR A 1 170 ? 4.371 11.281 7.363 1.00 69.69 170 TYR A C 1
ATOM 1337 O O . TYR A 1 170 ? 4.239 12.236 6.605 1.00 69.69 170 TYR A O 1
ATOM 1345 N N . THR A 1 171 ? 5.464 10.515 7.325 1.00 75.44 171 THR A N 1
ATOM 1346 C CA . THR A 1 171 ? 6.578 10.738 6.376 1.00 75.44 171 THR A CA 1
ATOM 1347 C C . THR A 1 171 ? 6.860 9.542 5.459 1.00 75.44 171 THR A C 1
ATOM 1349 O O . THR A 1 171 ? 7.537 9.688 4.439 1.00 75.44 171 THR A O 1
ATOM 1352 N N . THR A 1 172 ? 6.338 8.369 5.813 1.00 84.75 172 THR A N 1
ATOM 1353 C CA . THR A 1 172 ? 6.507 7.068 5.144 1.00 84.75 172 THR A CA 1
ATOM 1354 C C . THR A 1 172 ? 5.239 6.229 5.306 1.00 84.75 172 THR A C 1
ATOM 1356 O O . THR A 1 172 ? 4.438 6.492 6.205 1.00 84.75 172 THR A O 1
ATOM 1359 N N . VAL A 1 173 ? 5.070 5.184 4.491 1.00 87.12 173 VAL A N 1
ATOM 1360 C CA . VAL A 1 173 ? 3.961 4.226 4.660 1.00 87.12 173 VAL A CA 1
ATOM 1361 C C . VAL A 1 173 ? 4.008 3.579 6.051 1.00 87.12 173 VAL A C 1
ATOM 1363 O O . VAL A 1 173 ? 2.990 3.517 6.742 1.00 87.12 173 VAL A O 1
ATOM 1366 N N . GLY A 1 174 ? 5.190 3.188 6.543 1.00 88.31 174 GLY A N 1
ATOM 1367 C CA . GLY A 1 174 ? 5.307 2.623 7.886 1.00 88.31 174 GLY A CA 1
ATOM 1368 C C . GLY A 1 174 ? 4.931 3.593 9.000 1.00 88.31 174 GLY A C 1
ATOM 1369 O O . GLY A 1 174 ? 4.298 3.167 9.964 1.00 88.31 174 GLY A O 1
ATOM 1370 N N . SER A 1 175 ? 5.233 4.893 8.891 1.00 86.25 175 SER A N 1
ATOM 1371 C CA . SER A 1 175 ? 4.837 5.864 9.927 1.00 86.25 175 SER A CA 1
ATOM 1372 C C . SER A 1 175 ? 3.318 6.077 9.995 1.00 86.25 175 SER A C 1
ATOM 1374 O O . SER A 1 175 ? 2.791 6.209 11.103 1.00 86.25 175 SER A O 1
ATOM 1376 N N . LEU A 1 176 ? 2.593 5.984 8.870 1.00 88.00 176 LEU A N 1
ATOM 1377 C CA . LEU A 1 176 ? 1.121 5.914 8.866 1.00 88.00 176 LEU A CA 1
ATOM 1378 C C . LEU A 1 176 ? 0.633 4.716 9.691 1.00 88.00 176 LEU A C 1
ATOM 1380 O O . LEU A 1 176 ? -0.134 4.871 10.646 1.00 88.00 176 LEU A O 1
ATOM 1384 N N . TYR A 1 177 ? 1.126 3.519 9.373 1.00 92.56 177 TYR A N 1
ATOM 1385 C CA . TYR A 1 177 ? 0.733 2.297 10.071 1.00 92.56 177 TYR A CA 1
ATOM 1386 C C . TYR A 1 177 ? 1.129 2.287 11.547 1.00 92.56 177 TYR A C 1
ATOM 1388 O O . TYR A 1 177 ? 0.368 1.798 12.380 1.00 92.56 177 TYR A O 1
ATOM 1396 N N . ARG A 1 178 ? 2.269 2.882 11.909 1.00 90.81 178 ARG A N 1
ATOM 1397 C CA . ARG A 1 178 ? 2.672 3.096 13.308 1.00 90.81 178 ARG A CA 1
ATOM 1398 C C . ARG A 1 178 ? 1.733 4.041 14.047 1.00 90.81 178 ARG A C 1
ATOM 1400 O O . ARG A 1 178 ? 1.430 3.792 15.214 1.00 90.81 178 ARG A O 1
ATOM 1407 N N . GLY A 1 179 ? 1.256 5.095 13.385 1.00 90.06 179 GLY A N 1
ATOM 1408 C CA . GLY A 1 179 ? 0.221 5.977 13.920 1.00 90.06 179 GLY A CA 1
ATOM 1409 C C . GLY A 1 179 ? -1.059 5.204 14.234 1.00 90.06 179 GLY A C 1
ATOM 1410 O O . GLY A 1 179 ? -1.549 5.250 15.363 1.00 90.06 179 GLY A O 1
ATOM 1411 N N . ILE A 1 180 ? -1.534 4.401 13.276 1.00 94.06 180 ILE A N 1
ATOM 1412 C CA . ILE A 1 180 ? -2.693 3.504 13.434 1.00 94.06 180 ILE A CA 1
ATOM 1413 C C . ILE A 1 180 ? -2.464 2.505 14.583 1.00 94.06 180 ILE A C 1
ATOM 1415 O O . ILE A 1 180 ? -3.347 2.302 15.418 1.00 94.06 180 ILE A O 1
ATOM 1419 N N . GLU A 1 181 ? -1.265 1.922 14.679 1.00 95.88 181 GLU A N 1
ATOM 1420 C CA . GLU A 1 181 ? -0.853 1.005 15.750 1.00 95.88 181 GLU A CA 1
ATOM 1421 C C . GLU A 1 181 ? -0.974 1.662 17.136 1.00 95.88 181 GLU A C 1
ATOM 1423 O O . GLU A 1 181 ? -1.504 1.065 18.079 1.00 95.88 181 GLU A O 1
ATOM 1428 N N . ALA A 1 182 ? -0.497 2.904 17.265 1.00 94.19 182 ALA A N 1
ATOM 1429 C CA . ALA A 1 182 ? -0.586 3.683 18.494 1.00 94.19 182 ALA A CA 1
ATOM 1430 C C . ALA A 1 182 ? -2.044 4.020 18.847 1.00 94.19 182 ALA A C 1
ATOM 1432 O O . ALA A 1 182 ? -2.449 3.836 19.999 1.00 94.19 182 ALA A O 1
ATOM 1433 N N . GLY A 1 183 ? -2.849 4.424 17.858 1.00 94.69 183 GLY A N 1
ATOM 1434 C CA . GLY A 1 183 ? -4.275 4.705 18.031 1.00 94.69 183 GLY A CA 1
ATOM 1435 C C . GLY A 1 183 ? -5.078 3.494 18.490 1.00 94.69 183 GLY A C 1
ATOM 1436 O O . GLY A 1 183 ? -5.838 3.586 19.452 1.00 94.69 183 GLY A O 1
ATOM 1437 N N . LEU A 1 184 ? -4.858 2.329 17.875 1.00 97.44 184 LEU A N 1
ATOM 1438 C CA . LEU A 1 184 ? -5.489 1.072 18.289 1.00 97.44 184 LEU A CA 1
ATOM 1439 C C . LEU A 1 184 ? -5.178 0.733 19.749 1.00 97.44 184 LEU A C 1
ATOM 1441 O O . LEU A 1 184 ? -6.083 0.357 20.492 1.00 97.44 184 LEU A O 1
ATOM 1445 N N . ARG A 1 185 ? -3.917 0.881 20.180 1.00 97.62 185 ARG A N 1
ATOM 1446 C CA . ARG A 1 185 ? -3.534 0.624 21.578 1.00 97.62 185 ARG A CA 1
ATOM 1447 C C . ARG A 1 185 ? -4.190 1.601 22.543 1.00 97.62 185 ARG A C 1
ATOM 1449 O O . ARG A 1 185 ? -4.712 1.159 23.564 1.00 97.62 185 ARG A O 1
ATOM 1456 N N . ARG A 1 186 ? -4.172 2.898 22.225 1.00 95.62 186 ARG A N 1
ATOM 1457 C CA . ARG A 1 186 ? -4.783 3.941 23.061 1.00 95.62 186 ARG A CA 1
ATOM 1458 C C . ARG A 1 186 ? -6.285 3.710 23.198 1.00 95.62 186 ARG A C 1
ATOM 1460 O O . ARG A 1 186 ? -6.777 3.553 24.308 1.00 95.62 186 ARG A O 1
ATOM 1467 N N . LEU A 1 187 ? -6.998 3.568 22.083 1.00 96.56 187 LEU A N 1
ATOM 1468 C CA . LEU A 1 187 ? -8.444 3.340 22.091 1.00 96.56 187 LEU A CA 1
ATOM 1469 C C . LEU A 1 187 ? -8.829 2.022 22.770 1.00 96.56 187 LEU A C 1
ATOM 1471 O O . LEU A 1 187 ? -9.862 1.960 23.431 1.00 96.56 187 LEU A O 1
ATOM 1475 N N . ALA A 1 188 ? -8.019 0.968 22.645 1.00 97.50 188 ALA A N 1
ATOM 1476 C CA . ALA A 1 188 ? -8.261 -0.278 23.365 1.00 97.50 188 ALA A CA 1
ATOM 1477 C C . ALA A 1 188 ? -8.075 -0.116 24.881 1.00 97.50 188 ALA A C 1
ATOM 1479 O O . ALA A 1 188 ? -8.831 -0.723 25.638 1.00 97.50 188 ALA A O 1
ATOM 1480 N N . ALA A 1 189 ? -7.112 0.699 25.323 1.00 96.75 189 ALA A N 1
ATOM 1481 C CA . ALA A 1 189 ? -6.921 1.024 26.734 1.00 96.75 189 ALA A CA 1
ATOM 1482 C C . ALA A 1 189 ? -8.062 1.900 27.283 1.00 96.75 189 ALA A C 1
ATOM 1484 O O . ALA A 1 189 ? -8.562 1.630 28.373 1.00 96.75 189 ALA A O 1
ATOM 1485 N N . ASP A 1 190 ? -8.510 2.890 26.509 1.00 95.69 190 ASP A N 1
ATOM 1486 C CA . ASP A 1 190 ? -9.525 3.862 26.932 1.00 95.69 190 ASP A CA 1
ATOM 1487 C C . ASP A 1 190 ? -10.950 3.282 26.892 1.00 95.69 190 ASP A C 1
ATOM 1489 O O . ASP A 1 190 ? -11.754 3.492 27.801 1.00 95.69 190 ASP A O 1
ATOM 1493 N N . LEU A 1 191 ? -11.288 2.547 25.827 1.00 95.62 191 LEU A N 1
ATOM 1494 C CA . LEU A 1 191 ? -12.638 2.024 25.587 1.00 95.62 191 LEU A CA 1
ATOM 1495 C C . LEU A 1 191 ? -12.797 0.563 26.027 1.00 95.62 191 LEU A C 1
ATOM 1497 O O . LEU A 1 191 ? -13.919 0.116 26.273 1.00 95.62 191 LEU A O 1
ATOM 1501 N N . GLY A 1 192 ? -11.699 -0.192 26.098 1.00 97.19 192 GLY A N 1
ATOM 1502 C CA . GLY A 1 192 ? -11.699 -1.649 26.199 1.00 97.19 192 GLY A CA 1
ATOM 1503 C C . GLY A 1 192 ? -11.838 -2.334 24.833 1.00 97.19 192 GLY A C 1
ATOM 1504 O O . GLY A 1 192 ? -12.608 -1.903 23.972 1.00 97.19 192 GLY A O 1
ATOM 1505 N N . GLU A 1 193 ? -11.140 -3.461 24.643 1.00 96.56 193 GLU A N 1
ATOM 1506 C CA . GLU A 1 193 ? -11.117 -4.189 23.361 1.00 96.56 193 GLU A CA 1
ATOM 1507 C C . GLU A 1 193 ? -12.517 -4.553 22.844 1.00 96.56 193 GLU A C 1
ATOM 1509 O O . GLU A 1 193 ? -12.796 -4.358 21.668 1.00 96.56 193 GLU A O 1
ATOM 1514 N N . HIS A 1 194 ? -13.429 -5.002 23.711 1.00 96.00 194 HIS A N 1
ATOM 1515 C CA . HIS A 1 194 ? -14.788 -5.386 23.304 1.00 96.00 194 HIS A CA 1
ATOM 1516 C C . HIS A 1 194 ? -15.620 -4.218 22.750 1.00 96.00 194 HIS A C 1
ATOM 1518 O O . HIS A 1 194 ? -16.541 -4.435 21.967 1.00 96.00 194 HIS A O 1
ATOM 1524 N N . ARG A 1 195 ? -15.315 -2.978 23.162 1.00 97.12 195 ARG A N 1
ATOM 1525 C CA . ARG A 1 195 ? -15.960 -1.776 22.619 1.00 97.12 195 ARG A CA 1
ATOM 1526 C C . ARG A 1 195 ? -15.234 -1.265 21.397 1.00 97.12 195 ARG A C 1
ATOM 1528 O O . ARG A 1 195 ? -15.865 -0.590 20.597 1.00 97.12 195 ARG A O 1
ATOM 1535 N N . LEU A 1 196 ? -13.941 -1.548 21.235 1.00 97.69 196 LEU A N 1
ATOM 1536 C CA . LEU A 1 196 ? -13.188 -1.182 20.038 1.00 97.69 196 LEU A CA 1
ATOM 1537 C C . LEU A 1 196 ? -13.498 -2.125 18.869 1.00 97.69 196 LEU A C 1
ATOM 1539 O O . LEU A 1 196 ? -13.834 -1.653 17.789 1.00 97.69 196 LEU A O 1
ATOM 1543 N N . PHE A 1 197 ? -13.459 -3.435 19.083 1.00 97.94 197 PHE A N 1
ATOM 1544 C CA . PHE A 1 197 ? -13.657 -4.449 18.047 1.00 97.94 197 PHE A CA 1
ATOM 1545 C C . PHE A 1 197 ? -15.122 -4.901 17.980 1.00 97.94 197 PHE A C 1
ATOM 1547 O O . PHE A 1 197 ? -15.480 -5.987 18.427 1.00 97.94 197 PHE A O 1
ATOM 1554 N N . ILE A 1 198 ? -15.982 -4.029 17.450 1.00 97.62 198 ILE A N 1
ATOM 1555 C CA . ILE A 1 198 ? -17.444 -4.234 17.354 1.00 97.62 198 ILE A CA 1
ATOM 1556 C C . ILE A 1 198 ? -17.894 -4.826 16.010 1.00 97.62 198 ILE A C 1
ATOM 1558 O O . ILE A 1 198 ? -19.082 -5.081 15.801 1.00 97.62 198 ILE A O 1
ATOM 1562 N N . GLY A 1 199 ? -16.955 -5.016 15.084 1.00 95.81 199 GLY A N 1
ATOM 1563 C CA . GLY A 1 199 ? -17.188 -5.570 13.760 1.00 95.81 199 GLY A CA 1
ATOM 1564 C C . GLY A 1 199 ? -17.751 -6.993 13.787 1.00 95.81 199 GLY A C 1
ATOM 1565 O O . GLY A 1 199 ? -17.251 -7.837 14.533 1.00 95.81 199 GLY A O 1
ATOM 1566 N N . PRO A 1 200 ? -18.748 -7.331 12.948 1.00 93.44 200 PRO A N 1
ATOM 1567 C CA . PRO A 1 200 ? -19.222 -8.705 12.840 1.00 93.44 200 PRO A CA 1
ATOM 1568 C C . PRO A 1 200 ? -18.130 -9.635 12.296 1.00 93.44 200 PRO A C 1
ATOM 1570 O O . PRO A 1 200 ? -17.600 -9.397 11.214 1.00 93.44 200 PRO A O 1
ATOM 1573 N N . ALA A 1 201 ? -17.873 -10.761 12.971 1.00 91.25 201 ALA A N 1
ATOM 1574 C CA . ALA A 1 201 ? -16.867 -11.741 12.534 1.00 91.25 201 ALA A CA 1
ATOM 1575 C C . ALA A 1 201 ? -17.099 -12.267 11.102 1.00 91.25 201 ALA A C 1
ATOM 1577 O O . ALA A 1 201 ? -16.150 -12.558 10.385 1.00 91.25 201 ALA A O 1
ATOM 1578 N N . ARG A 1 202 ? -18.360 -12.330 10.653 1.00 92.75 202 ARG A N 1
ATOM 1579 C CA . ARG A 1 202 ? -18.735 -12.728 9.282 1.00 92.75 202 ARG A CA 1
ATOM 1580 C C . ARG A 1 202 ? -18.296 -11.739 8.189 1.00 92.75 202 ARG A C 1
ATOM 1582 O O . ARG A 1 202 ? -18.414 -12.068 7.018 1.00 92.75 202 ARG A O 1
ATOM 1589 N N . HIS A 1 203 ? -17.881 -10.524 8.552 1.00 93.69 203 HIS A N 1
ATOM 1590 C CA . HIS A 1 203 ? -17.351 -9.535 7.606 1.00 93.69 203 HIS A CA 1
ATOM 1591 C C . HIS A 1 203 ? -15.828 -9.649 7.444 1.00 93.69 203 HIS A C 1
ATOM 1593 O O . HIS A 1 203 ? -15.259 -8.949 6.616 1.00 93.69 203 HIS A O 1
ATOM 1599 N N . GLN A 1 204 ? -15.169 -10.515 8.222 1.00 97.06 204 GLN A N 1
ATOM 1600 C CA . GLN A 1 204 ? -13.734 -10.745 8.119 1.00 97.06 204 GLN A CA 1
ATOM 1601 C C . GLN A 1 204 ? -13.423 -11.715 6.983 1.00 97.06 204 GLN A C 1
ATOM 1603 O O . GLN A 1 204 ? -14.004 -12.799 6.895 1.00 97.06 204 GLN A O 1
ATOM 1608 N N . VAL A 1 205 ? -12.450 -11.352 6.154 1.00 95.56 205 VAL A N 1
ATOM 1609 C CA . VAL A 1 205 ? -11.922 -12.210 5.094 1.00 95.56 205 VAL A CA 1
ATOM 1610 C C . VAL A 1 205 ? -10.682 -12.935 5.614 1.00 95.56 205 VAL A C 1
ATOM 1612 O O . VAL A 1 205 ? -9.929 -12.433 6.443 1.00 95.56 205 VAL A O 1
ATOM 1615 N N . SER A 1 206 ? -10.459 -14.158 5.156 1.00 94.94 206 SER A N 1
ATOM 1616 C CA . SER A 1 206 ? -9.319 -14.979 5.568 1.00 94.94 206 SER A CA 1
ATOM 1617 C C . SER A 1 206 ? -8.809 -15.798 4.390 1.00 94.94 206 SER A C 1
ATOM 1619 O O . SER A 1 206 ? -9.456 -15.843 3.341 1.00 94.94 206 SER A O 1
ATOM 1621 N N . SER A 1 207 ? -7.701 -16.512 4.596 1.00 92.94 207 SER A N 1
ATOM 1622 C CA . SER A 1 207 ? -7.144 -17.459 3.620 1.00 92.94 207 SER A CA 1
ATOM 1623 C C . SER A 1 207 ? -8.152 -18.519 3.123 1.00 92.94 207 SER A C 1
ATOM 1625 O O . SER A 1 207 ? -7.946 -19.119 2.074 1.00 92.94 207 SER A O 1
ATOM 1627 N N . ALA A 1 208 ? -9.246 -18.759 3.862 1.00 89.75 208 ALA A N 1
ATOM 1628 C CA . ALA A 1 208 ? -10.320 -19.669 3.452 1.00 89.75 208 ALA A CA 1
ATOM 1629 C C . ALA A 1 208 ? -11.237 -19.089 2.357 1.00 89.75 208 ALA A C 1
ATOM 1631 O O . ALA A 1 208 ? -11.943 -19.839 1.692 1.00 89.75 208 ALA A O 1
ATOM 1632 N N . HIS A 1 209 ? -11.246 -17.765 2.192 1.00 91.44 209 HIS A N 1
ATOM 1633 C CA . HIS A 1 209 ? -12.076 -17.049 1.221 1.00 91.44 209 HIS A CA 1
ATOM 1634 C C . HIS A 1 209 ? -11.266 -16.636 -0.011 1.00 91.44 209 HIS A C 1
ATOM 1636 O O . HIS A 1 209 ? -11.728 -16.774 -1.139 1.00 91.44 209 HIS A O 1
ATOM 1642 N N . LEU A 1 210 ? -10.049 -16.133 0.215 1.00 88.44 210 LEU A N 1
ATOM 1643 C CA . LEU A 1 210 ? -9.094 -15.744 -0.817 1.00 88.44 210 LEU A CA 1
ATOM 1644 C C . LEU A 1 210 ? -7.779 -16.451 -0.515 1.00 88.44 210 LEU A C 1
ATOM 1646 O O . LEU A 1 210 ? -7.292 -16.359 0.606 1.00 88.44 210 LEU A O 1
ATOM 1650 N N . HIS A 1 211 ? -7.181 -17.126 -1.495 1.00 88.19 211 HIS A N 1
ATOM 1651 C CA . HIS A 1 211 ? -5.962 -17.924 -1.303 1.00 88.19 211 HIS A CA 1
ATOM 1652 C C . HIS A 1 211 ? -4.680 -17.074 -1.151 1.00 88.19 211 HIS A C 1
ATOM 1654 O O . HIS A 1 211 ? -3.622 -17.432 -1.666 1.00 88.19 211 HIS A O 1
ATOM 1660 N N . PHE A 1 212 ? -4.757 -15.946 -0.442 1.00 88.12 212 PHE A N 1
ATOM 1661 C CA . PHE A 1 212 ? -3.604 -15.135 -0.075 1.00 88.12 212 PHE A CA 1
ATOM 1662 C C . PHE A 1 212 ? -2.965 -15.672 1.200 1.00 88.12 212 PHE A C 1
ATOM 1664 O O . PHE A 1 212 ? -3.562 -15.659 2.278 1.00 88.12 212 PHE A O 1
ATOM 1671 N N . ARG A 1 213 ? -1.712 -16.117 1.093 1.00 87.69 213 ARG A N 1
ATOM 1672 C CA . ARG A 1 213 ? -0.918 -16.503 2.260 1.00 87.69 213 ARG A CA 1
ATOM 1673 C C . ARG A 1 213 ? -0.717 -15.280 3.157 1.00 87.69 213 ARG A C 1
ATOM 1675 O O . ARG A 1 213 ? -0.187 -14.278 2.706 1.00 87.69 213 ARG A O 1
ATOM 1682 N N . GLY A 1 214 ? -1.102 -15.390 4.426 1.00 89.44 214 GLY A N 1
ATOM 1683 C CA . GLY A 1 214 ? -1.005 -14.292 5.397 1.00 89.44 214 GLY A CA 1
ATOM 1684 C C . GLY A 1 214 ? -2.330 -13.570 5.646 1.00 89.44 214 GLY A C 1
ATOM 1685 O O . GLY A 1 214 ? -2.476 -12.940 6.691 1.00 89.44 214 GLY A O 1
ATOM 1686 N N . LEU A 1 215 ? -3.340 -13.744 4.782 1.00 96.19 215 LEU A N 1
ATOM 1687 C CA . LEU A 1 215 ? -4.665 -13.171 5.008 1.00 96.19 215 LEU A CA 1
ATOM 1688 C C . LEU A 1 215 ? -5.376 -13.882 6.164 1.00 96.19 215 LEU A C 1
ATOM 1690 O O . LEU A 1 215 ? -5.637 -15.091 6.113 1.00 96.19 215 LEU A O 1
ATOM 1694 N N . HIS A 1 216 ? -5.731 -13.121 7.192 1.00 97.00 216 HIS A N 1
ATOM 1695 C CA . HIS A 1 216 ? -6.359 -13.622 8.407 1.00 97.00 216 HIS A CA 1
ATOM 1696 C C . HIS A 1 216 ? -7.408 -12.643 8.936 1.00 97.00 216 HIS A C 1
ATOM 1698 O O . HIS A 1 216 ? -7.365 -11.450 8.648 1.00 97.00 216 HIS A O 1
ATOM 1704 N N . ALA A 1 217 ? -8.348 -13.169 9.723 1.00 97.62 217 ALA A N 1
ATOM 1705 C CA . ALA A 1 217 ? -9.372 -12.360 10.366 1.00 97.62 217 ALA A CA 1
ATOM 1706 C C . ALA A 1 217 ? -8.770 -11.493 11.482 1.00 97.62 217 ALA A C 1
ATOM 1708 O O . ALA A 1 217 ? -7.949 -11.963 12.276 1.00 97.62 217 ALA A O 1
ATOM 1709 N N . VAL A 1 218 ? -9.242 -10.255 11.573 1.00 98.19 218 VAL A N 1
ATOM 1710 C CA . VAL A 1 218 ? -8.905 -9.298 12.620 1.00 98.19 218 VAL A CA 1
ATOM 1711 C C . VAL A 1 218 ? -10.114 -9.128 13.532 1.00 98.19 218 VAL A C 1
ATOM 1713 O O . VAL A 1 218 ? -11.150 -8.610 13.134 1.00 98.19 218 VAL A O 1
ATOM 1716 N N . THR A 1 219 ? -10.006 -9.589 14.775 1.00 96.81 219 THR A N 1
ATOM 1717 C CA . THR A 1 219 ? -11.124 -9.540 15.738 1.00 96.81 219 THR A CA 1
ATOM 1718 C C . THR A 1 219 ? -10.713 -9.086 17.135 1.00 96.81 219 THR A C 1
ATOM 1720 O O . THR A 1 219 ? -11.563 -8.932 18.003 1.00 96.81 219 THR A O 1
ATOM 1723 N N . THR A 1 220 ? -9.417 -8.905 17.383 1.00 97.75 220 THR A N 1
ATOM 1724 C CA . THR A 1 220 ? -8.864 -8.467 18.671 1.00 97.75 220 THR A CA 1
ATOM 1725 C C . THR A 1 220 ? -7.744 -7.457 18.451 1.00 97.75 220 THR A C 1
ATOM 1727 O O . THR A 1 220 ? -7.178 -7.382 17.353 1.00 97.75 220 THR A O 1
ATOM 1730 N N . LEU A 1 221 ? -7.303 -6.786 19.524 1.00 98.44 221 LEU A N 1
ATOM 1731 C CA . LEU A 1 221 ? -6.137 -5.900 19.450 1.00 98.44 221 LEU A CA 1
ATOM 1732 C C . LEU A 1 221 ? -4.907 -6.665 18.967 1.00 98.44 221 LEU A C 1
ATOM 1734 O O . LEU A 1 221 ? -4.229 -6.236 18.042 1.00 98.44 221 LEU A O 1
ATOM 1738 N N . ARG A 1 222 ? -4.668 -7.857 19.523 1.00 98.25 222 ARG A N 1
ATOM 1739 C CA . ARG A 1 222 ? -3.546 -8.711 19.111 1.00 98.25 222 ARG A CA 1
ATOM 1740 C C . ARG A 1 222 ? -3.530 -9.017 17.606 1.00 98.25 222 ARG A C 1
ATOM 1742 O O . ARG A 1 222 ? -2.492 -8.841 16.983 1.00 98.25 222 ARG A O 1
ATOM 1749 N N . SER A 1 223 ? -4.644 -9.459 17.010 1.00 98.06 223 SER A N 1
ATOM 1750 C CA . SER A 1 223 ? -4.693 -9.719 15.561 1.00 98.06 223 SER A CA 1
ATOM 1751 C C . SER A 1 223 ? -4.494 -8.446 14.734 1.00 98.06 223 SER A C 1
ATOM 1753 O O . SER A 1 223 ? -3.849 -8.502 13.693 1.00 98.06 223 SER A O 1
ATOM 1755 N N . ALA A 1 224 ? -4.995 -7.301 15.210 1.00 98.44 224 ALA A N 1
ATOM 1756 C CA . ALA A 1 224 ? -4.829 -6.023 14.523 1.00 98.44 224 ALA A CA 1
ATOM 1757 C C . ALA A 1 224 ? -3.361 -5.567 14.520 1.00 98.44 224 ALA A C 1
ATOM 1759 O O . ALA A 1 224 ? -2.831 -5.182 13.483 1.00 98.44 224 ALA A O 1
ATOM 1760 N N . LEU A 1 225 ? -2.676 -5.685 15.661 1.00 98.31 225 LEU A N 1
ATOM 1761 C CA . LEU A 1 225 ? -1.252 -5.363 15.776 1.00 98.31 225 LEU A CA 1
ATOM 1762 C C . LEU A 1 225 ? -0.385 -6.296 14.921 1.00 98.31 225 LEU A C 1
ATOM 1764 O O . LEU A 1 225 ? 0.511 -5.821 14.233 1.00 98.31 225 LEU A O 1
ATOM 1768 N N . ASN A 1 226 ? -0.695 -7.597 14.898 1.00 97.06 226 ASN A N 1
ATOM 1769 C CA . ASN A 1 226 ? -0.005 -8.554 14.028 1.00 97.06 226 ASN A CA 1
ATOM 1770 C C . ASN A 1 226 ? -0.212 -8.233 12.538 1.00 97.06 226 ASN A C 1
ATOM 1772 O O . ASN A 1 226 ? 0.701 -8.415 11.738 1.00 97.06 226 ASN A O 1
ATOM 1776 N N . THR A 1 227 ? -1.408 -7.767 12.165 1.00 97.94 227 THR A N 1
ATOM 1777 C CA . THR A 1 227 ? -1.708 -7.320 10.798 1.00 97.94 227 THR A CA 1
ATOM 1778 C C . THR A 1 227 ? -0.848 -6.120 10.413 1.00 97.94 227 THR A C 1
ATOM 1780 O O . THR A 1 227 ? -0.209 -6.143 9.368 1.00 97.94 227 THR A O 1
ATOM 1783 N N . ILE A 1 228 ? -0.782 -5.103 11.274 1.00 96.94 228 ILE A N 1
ATOM 1784 C CA . ILE A 1 228 ? 0.037 -3.909 11.037 1.00 96.94 228 ILE A CA 1
ATOM 1785 C C . ILE A 1 228 ? 1.520 -4.268 10.927 1.00 96.94 228 ILE A C 1
ATOM 1787 O O . ILE A 1 228 ? 2.200 -3.813 10.012 1.00 96.94 228 ILE A O 1
ATOM 1791 N N . GLU A 1 229 ? 2.023 -5.115 11.826 1.00 94.19 229 GLU A N 1
ATOM 1792 C CA . GLU A 1 229 ? 3.412 -5.574 11.775 1.00 94.19 229 GLU A CA 1
ATOM 1793 C C . GLU A 1 229 ? 3.720 -6.322 10.473 1.00 94.19 229 GLU A C 1
ATOM 1795 O O . GLU A 1 229 ? 4.795 -6.135 9.908 1.00 94.19 229 GLU A O 1
ATOM 1800 N N . MET A 1 230 ? 2.784 -7.138 9.979 1.00 93.94 230 MET A N 1
ATOM 1801 C CA . MET A 1 230 ? 2.927 -7.838 8.704 1.00 93.94 230 MET A CA 1
ATOM 1802 C C . MET A 1 230 ? 3.057 -6.856 7.536 1.00 93.94 230 MET A C 1
ATOM 1804 O O . MET A 1 230 ? 4.035 -6.965 6.802 1.00 93.94 230 M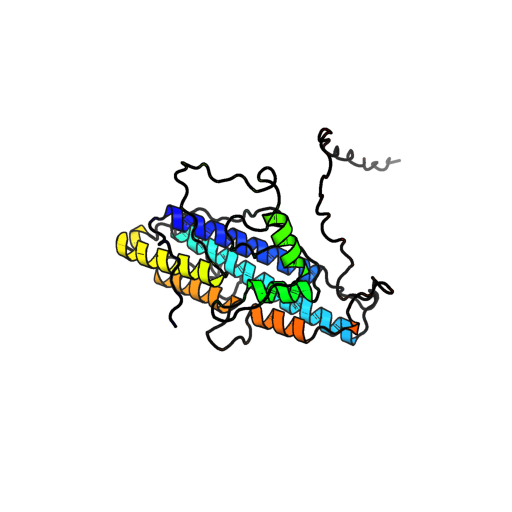ET A O 1
ATOM 1808 N N . ILE A 1 231 ? 2.139 -5.889 7.422 1.00 94.19 231 ILE A N 1
ATOM 1809 C CA . ILE A 1 231 ? 2.144 -4.890 6.340 1.00 94.19 231 ILE A CA 1
ATOM 1810 C C . ILE A 1 231 ? 3.460 -4.100 6.347 1.00 94.19 231 ILE A C 1
ATOM 1812 O O . ILE A 1 231 ? 4.181 -4.067 5.352 1.00 94.19 231 ILE A O 1
ATOM 1816 N N . VAL A 1 232 ? 3.845 -3.551 7.506 1.00 91.62 232 VAL A N 1
ATOM 1817 C CA . VAL A 1 232 ? 5.091 -2.776 7.641 1.00 91.62 232 VAL A CA 1
ATOM 1818 C C . VAL A 1 232 ? 6.315 -3.631 7.307 1.00 91.62 232 VAL A C 1
ATOM 1820 O O . VAL A 1 232 ? 7.230 -3.175 6.626 1.00 91.62 232 VAL A O 1
ATOM 1823 N N . ARG A 1 233 ? 6.349 -4.888 7.762 1.00 89.06 233 ARG A N 1
ATOM 1824 C CA . ARG A 1 233 ? 7.481 -5.785 7.511 1.00 89.06 233 ARG A CA 1
ATOM 1825 C C . ARG A 1 233 ? 7.588 -6.199 6.040 1.00 89.06 233 ARG A C 1
ATOM 1827 O O . ARG A 1 233 ? 8.709 -6.402 5.586 1.00 89.06 233 ARG A O 1
ATOM 1834 N N . GLN A 1 234 ? 6.482 -6.373 5.323 1.00 87.19 234 GLN A N 1
ATOM 1835 C CA . GLN A 1 234 ? 6.507 -6.737 3.902 1.00 87.19 234 GLN A CA 1
ATOM 1836 C C . GLN A 1 234 ? 6.980 -5.563 3.029 1.00 87.19 234 GLN A C 1
ATOM 1838 O O . GLN A 1 234 ? 7.883 -5.748 2.208 1.00 87.19 234 GLN A O 1
ATOM 1843 N N . GLY A 1 235 ? 6.488 -4.347 3.294 1.00 81.81 235 GLY A N 1
ATOM 1844 C CA . GLY A 1 235 ? 6.926 -3.139 2.581 1.00 81.81 235 GLY A CA 1
ATOM 1845 C C . GLY A 1 235 ? 8.376 -2.734 2.892 1.00 81.81 235 GLY A C 1
ATOM 1846 O O . GLY A 1 235 ? 9.242 -2.685 2.006 1.00 81.81 235 GLY A O 1
ATOM 1847 N N . GLU A 1 236 ? 8.673 -2.503 4.177 1.00 80.00 236 GLU A N 1
ATOM 1848 C CA . GLU A 1 236 ? 9.940 -1.905 4.630 1.00 80.00 236 GLU A CA 1
ATOM 1849 C C . GLU A 1 236 ? 11.011 -2.939 5.020 1.00 80.00 236 GLU A C 1
ATOM 1851 O O . GLU A 1 236 ? 12.203 -2.632 4.996 1.00 80.00 236 GLU A O 1
ATOM 1856 N N . GLY A 1 237 ? 10.615 -4.164 5.385 1.00 59.47 237 GLY A N 1
ATOM 1857 C CA . GLY A 1 237 ? 11.489 -5.190 5.971 1.00 59.47 237 GLY A CA 1
ATOM 1858 C C . GLY A 1 237 ? 11.614 -5.166 7.494 1.00 59.47 237 GLY A C 1
ATOM 1859 O O . GLY A 1 237 ? 11.341 -4.157 8.146 1.00 59.47 237 GLY A O 1
ATOM 1860 N N . PRO A 1 238 ? 12.051 -6.273 8.128 1.00 52.47 238 PRO A N 1
ATOM 1861 C CA . PRO A 1 238 ? 12.537 -6.222 9.504 1.00 52.47 238 PRO A CA 1
ATOM 1862 C C . PRO A 1 238 ? 13.770 -5.307 9.613 1.00 52.47 238 PRO A C 1
ATOM 1864 O O . PRO A 1 238 ? 14.594 -5.226 8.703 1.00 52.47 238 PRO A O 1
ATOM 1867 N N . ARG A 1 239 ? 13.937 -4.636 10.763 1.00 50.53 239 ARG A N 1
ATOM 1868 C CA . ARG A 1 239 ? 15.087 -3.750 11.027 1.00 50.53 239 ARG A CA 1
ATOM 1869 C C . ARG A 1 239 ? 16.412 -4.484 10.784 1.00 50.53 239 ARG A C 1
ATOM 1871 O O . ARG A 1 239 ? 16.848 -5.260 11.631 1.00 50.53 239 ARG A O 1
ATOM 1878 N N . GLY A 1 240 ? 17.054 -4.203 9.651 1.00 40.09 240 GLY A N 1
ATOM 1879 C CA . GLY A 1 240 ? 18.372 -4.733 9.294 1.00 40.09 240 GLY A CA 1
ATOM 1880 C C . GLY A 1 240 ? 18.393 -5.921 8.327 1.00 40.09 240 GLY A C 1
ATOM 1881 O O . GLY A 1 240 ? 19.487 -6.280 7.904 1.00 40.09 240 GLY A O 1
ATOM 1882 N N . ASP A 1 241 ? 17.247 -6.481 7.926 1.00 49.25 241 ASP A N 1
ATOM 1883 C CA . ASP A 1 241 ? 17.181 -7.522 6.891 1.00 49.25 241 ASP A CA 1
ATOM 1884 C C . ASP A 1 241 ? 16.104 -7.163 5.860 1.00 49.25 241 ASP A C 1
ATOM 1886 O O . ASP A 1 241 ? 14.913 -7.190 6.139 1.00 49.25 241 ASP A O 1
ATOM 1890 N N . LEU A 1 242 ? 16.544 -6.753 4.672 1.00 56.91 242 LEU A N 1
ATOM 1891 C CA . LEU A 1 242 ? 15.660 -6.372 3.569 1.00 56.91 242 LEU A CA 1
ATOM 1892 C C . LEU A 1 242 ? 15.454 -7.525 2.579 1.00 56.91 242 LEU A C 1
ATOM 1894 O O . LEU A 1 242 ? 14.900 -7.320 1.503 1.00 56.91 242 LEU A O 1
ATOM 1898 N N . GLN A 1 243 ? 15.956 -8.726 2.869 1.00 54.38 243 GLN A N 1
ATOM 1899 C CA . GLN A 1 243 ? 15.790 -9.849 1.960 1.00 54.38 243 GLN A CA 1
ATOM 1900 C C . GLN A 1 243 ? 14.284 -10.127 1.786 1.00 54.38 243 GLN A C 1
ATOM 1902 O O . GLN A 1 243 ? 13.536 -10.183 2.758 1.00 54.38 243 GLN A O 1
ATOM 1907 N N . ASP A 1 244 ? 13.841 -10.239 0.532 1.00 63.25 244 ASP A N 1
ATOM 1908 C CA . ASP A 1 244 ? 12.443 -10.493 0.147 1.00 63.25 244 ASP A CA 1
ATOM 1909 C C . ASP A 1 244 ? 11.400 -9.403 0.495 1.00 63.25 244 ASP A C 1
ATOM 1911 O O . ASP A 1 244 ? 10.221 -9.715 0.602 1.00 63.25 244 ASP A O 1
ATOM 1915 N N . THR A 1 245 ? 11.799 -8.129 0.621 1.00 76.44 245 THR A N 1
ATOM 1916 C CA . THR A 1 245 ? 10.859 -6.994 0.802 1.00 76.44 245 THR A CA 1
ATOM 1917 C C . THR A 1 245 ? 10.538 -6.276 -0.504 1.00 76.44 245 THR A C 1
ATOM 1919 O O . THR A 1 245 ? 11.335 -6.336 -1.454 1.00 76.44 245 THR A O 1
ATOM 1922 N N . THR A 1 246 ? 9.439 -5.513 -0.527 1.00 74.19 246 THR A N 1
ATOM 1923 C CA . THR A 1 246 ? 9.088 -4.635 -1.655 1.00 74.19 246 THR A CA 1
ATOM 1924 C C . THR A 1 246 ? 10.232 -3.677 -1.992 1.00 74.19 246 THR A C 1
ATOM 1926 O O . THR A 1 246 ? 10.698 -3.623 -3.137 1.00 74.19 246 THR A O 1
ATOM 1929 N N . THR A 1 247 ? 10.772 -2.989 -0.979 1.00 76.75 247 THR A N 1
ATOM 1930 C CA . THR A 1 247 ? 11.923 -2.085 -1.135 1.00 76.75 247 THR A CA 1
ATOM 1931 C C . THR A 1 247 ? 13.117 -2.779 -1.794 1.00 76.75 247 THR A C 1
ATOM 1933 O O . THR A 1 247 ? 13.726 -2.254 -2.732 1.00 76.75 247 THR A O 1
ATOM 1936 N N . ALA A 1 248 ? 13.475 -3.982 -1.337 1.00 72.81 248 ALA A N 1
ATOM 1937 C CA . ALA A 1 248 ? 14.628 -4.693 -1.873 1.00 72.81 248 ALA A CA 1
ATOM 1938 C C . ALA A 1 248 ? 14.388 -5.267 -3.264 1.00 72.81 248 ALA A C 1
ATOM 1940 O O . ALA A 1 248 ? 15.319 -5.296 -4.068 1.00 72.81 248 ALA A O 1
ATOM 1941 N N . ALA A 1 249 ? 13.177 -5.726 -3.569 1.00 74.12 249 ALA A N 1
ATOM 1942 C CA . ALA A 1 249 ? 12.814 -6.190 -4.903 1.00 74.12 249 ALA A CA 1
ATOM 1943 C C . ALA A 1 249 ? 12.928 -5.057 -5.935 1.00 74.12 249 ALA A C 1
ATOM 1945 O O . ALA A 1 249 ? 13.587 -5.228 -6.971 1.00 74.12 249 ALA A O 1
ATOM 1946 N N . SER A 1 250 ? 12.414 -3.870 -5.604 1.00 78.44 250 SER A N 1
ATOM 1947 C CA . SER A 1 250 ? 12.571 -2.660 -6.420 1.00 78.44 250 SER A CA 1
ATOM 1948 C C . SER A 1 250 ? 14.044 -2.253 -6.558 1.00 78.44 250 SER A C 1
ATOM 1950 O O . SER A 1 250 ? 14.520 -1.995 -7.667 1.00 78.44 250 SER A O 1
ATOM 1952 N N . ALA A 1 251 ? 14.824 -2.297 -5.471 1.00 79.19 251 ALA A N 1
ATOM 1953 C CA . ALA A 1 251 ? 16.255 -1.988 -5.502 1.00 79.19 251 ALA A CA 1
ATOM 1954 C C . ALA A 1 251 ? 17.086 -2.996 -6.323 1.00 79.19 251 ALA A C 1
ATOM 1956 O O . ALA A 1 251 ? 17.991 -2.591 -7.054 1.00 79.19 251 ALA A O 1
ATOM 1957 N N . ARG A 1 252 ? 16.779 -4.301 -6.258 1.00 83.81 252 ARG A N 1
ATOM 1958 C CA . ARG A 1 252 ? 17.425 -5.339 -7.087 1.00 83.81 252 ARG A CA 1
ATOM 1959 C C . ARG A 1 252 ? 17.135 -5.119 -8.567 1.00 83.81 252 ARG A C 1
ATOM 1961 O O . ARG A 1 252 ? 18.061 -5.143 -9.380 1.00 83.81 252 ARG A O 1
ATOM 1968 N N . SER A 1 253 ? 15.873 -4.854 -8.903 1.00 79.06 253 SER A N 1
ATOM 1969 C CA . SER A 1 253 ? 15.469 -4.526 -10.272 1.00 79.06 253 SER A CA 1
ATOM 1970 C C . SER A 1 253 ? 16.228 -3.295 -10.772 1.00 79.06 253 SER A C 1
ATOM 1972 O O . SER A 1 253 ? 16.869 -3.364 -11.822 1.00 79.06 253 SER A O 1
ATOM 1974 N N . ARG A 1 254 ? 16.294 -2.232 -9.955 1.00 80.44 254 ARG A N 1
ATOM 1975 C CA . ARG A 1 254 ? 17.061 -1.006 -10.229 1.00 80.44 254 ARG A CA 1
ATOM 1976 C C . ARG A 1 254 ? 18.544 -1.281 -10.485 1.00 80.44 254 ARG A C 1
ATOM 1978 O O . ARG A 1 254 ? 19.083 -0.817 -11.482 1.00 80.44 254 ARG A O 1
ATOM 1985 N N . ALA A 1 255 ? 19.197 -2.069 -9.631 1.00 80.44 255 ALA A N 1
ATOM 1986 C CA . ALA A 1 255 ? 20.621 -2.391 -9.756 1.00 80.44 255 ALA A CA 1
ATOM 1987 C C . ALA A 1 255 ? 20.950 -3.226 -11.006 1.00 80.44 255 ALA A C 1
ATOM 1989 O O . ALA A 1 255 ? 22.047 -3.131 -11.553 1.00 80.44 255 ALA A O 1
ATOM 1990 N N . SER A 1 256 ? 20.004 -4.046 -11.468 1.00 79.25 256 SER A N 1
ATOM 1991 C CA . SER A 1 256 ? 20.163 -4.850 -12.685 1.00 79.25 256 SER A CA 1
ATOM 1992 C C . SER A 1 256 ? 19.820 -4.102 -13.981 1.00 79.25 256 SER A C 1
ATOM 1994 O O . SER A 1 256 ? 20.048 -4.636 -15.071 1.00 79.25 256 SER A O 1
ATOM 1996 N N . PHE A 1 257 ? 19.296 -2.876 -13.887 1.00 78.00 257 PHE A N 1
ATOM 1997 C CA . PHE A 1 257 ? 18.944 -2.055 -15.039 1.00 78.00 257 PHE A CA 1
ATOM 1998 C C . PHE A 1 257 ? 20.211 -1.610 -15.784 1.00 78.00 257 PHE A C 1
ATOM 2000 O O . PHE A 1 257 ? 21.053 -0.886 -15.252 1.00 78.00 257 PHE A O 1
ATOM 2007 N N . ARG A 1 258 ? 20.373 -2.051 -17.037 1.00 71.12 258 ARG A N 1
ATOM 2008 C CA . ARG A 1 258 ? 21.542 -1.715 -17.864 1.00 71.12 258 ARG A CA 1
ATOM 2009 C C . ARG A 1 258 ? 21.278 -0.485 -18.739 1.00 71.12 258 ARG A C 1
ATOM 2011 O O . ARG A 1 258 ? 20.203 -0.399 -19.329 1.00 71.12 258 ARG A O 1
ATOM 2018 N N . PRO A 1 259 ? 22.273 0.402 -18.953 1.00 61.31 259 PRO A N 1
ATOM 2019 C CA . PRO A 1 259 ? 22.146 1.531 -19.881 1.00 61.31 259 PRO A CA 1
ATOM 2020 C C . PRO A 1 259 ? 21.798 1.116 -21.318 1.00 61.31 259 PRO A C 1
ATOM 2022 O O . PRO A 1 259 ? 21.155 1.874 -22.033 1.00 61.31 259 PRO A O 1
ATOM 2025 N N . SER A 1 260 ? 22.182 -0.095 -21.742 1.00 54.66 260 SER A N 1
ATOM 2026 C CA . SER A 1 260 ? 21.830 -0.649 -23.059 1.00 54.66 260 SER A CA 1
ATOM 2027 C C . SER A 1 260 ? 20.328 -0.881 -23.244 1.00 54.66 260 SER A C 1
ATOM 2029 O O . SER A 1 260 ? 19.860 -0.873 -24.383 1.00 54.66 260 SER A O 1
ATOM 2031 N N . CYS A 1 261 ? 19.590 -1.031 -22.138 1.00 56.84 261 CYS A N 1
ATOM 2032 C CA . CYS A 1 261 ? 18.136 -1.118 -22.109 1.00 56.84 261 CYS A CA 1
ATOM 2033 C C . CYS A 1 261 ? 17.471 0.270 -22.110 1.00 56.84 261 CYS A C 1
ATOM 2035 O O . CYS A 1 261 ? 16.257 0.353 -22.236 1.00 56.84 261 CYS A O 1
ATOM 2037 N N . ALA A 1 262 ? 18.204 1.377 -21.950 1.00 58.09 262 ALA A N 1
ATOM 2038 C CA . ALA A 1 262 ? 17.592 2.702 -21.936 1.00 58.09 262 ALA A CA 1
ATOM 2039 C C . ALA A 1 262 ? 17.139 3.107 -23.350 1.00 58.09 262 ALA A C 1
ATOM 2041 O O . ALA A 1 262 ? 17.903 3.039 -24.318 1.00 58.09 262 ALA A O 1
ATOM 2042 N N . ALA A 1 263 ? 15.890 3.561 -23.480 1.00 56.84 263 ALA A N 1
ATOM 2043 C CA . ALA A 1 263 ? 15.415 4.163 -24.719 1.00 56.84 263 ALA A CA 1
ATOM 2044 C C . ALA A 1 263 ? 16.143 5.499 -24.939 1.00 56.84 263 ALA A C 1
ATOM 2046 O O . ALA A 1 263 ? 15.968 6.446 -24.180 1.00 56.84 263 ALA A O 1
ATOM 2047 N N . GLY A 1 264 ? 16.979 5.574 -25.975 1.00 53.94 264 GLY A N 1
ATOM 2048 C CA . GLY A 1 264 ? 17.619 6.819 -26.399 1.00 53.94 264 GLY A CA 1
ATOM 2049 C C . GLY A 1 264 ? 16.804 7.550 -27.476 1.00 53.94 264 GLY A C 1
ATOM 2050 O O . GLY A 1 264 ? 16.008 6.914 -28.175 1.00 53.94 264 GLY A O 1
ATOM 2051 N N . PRO A 1 265 ? 17.054 8.853 -27.710 1.00 49.84 265 PRO A N 1
ATOM 2052 C CA . PRO A 1 265 ? 16.375 9.632 -28.753 1.00 49.84 265 PRO A CA 1
ATOM 2053 C C . PRO A 1 265 ? 16.553 9.046 -30.168 1.00 49.84 265 PRO A C 1
ATOM 2055 O O . PRO A 1 265 ? 15.701 9.237 -31.029 1.00 49.84 265 PRO A O 1
ATOM 2058 N N . ALA A 1 266 ? 17.623 8.276 -30.401 1.00 48.56 266 ALA A N 1
ATOM 2059 C CA . ALA A 1 266 ? 17.898 7.589 -31.667 1.00 48.56 266 ALA A CA 1
ATOM 2060 C C . ALA A 1 266 ? 17.221 6.205 -31.809 1.00 48.56 266 ALA A C 1
ATOM 2062 O O . ALA A 1 266 ? 17.267 5.598 -32.878 1.00 48.56 266 ALA A O 1
ATOM 2063 N N . SER A 1 267 ? 16.620 5.656 -30.749 1.00 55.59 267 SER A N 1
ATOM 2064 C CA . SER A 1 267 ? 15.896 4.375 -30.780 1.00 55.59 267 SER A CA 1
ATOM 2065 C C . SER A 1 267 ? 14.843 4.322 -29.665 1.00 55.59 267 SER A C 1
ATOM 2067 O O . SER A 1 267 ? 14.991 3.569 -28.701 1.00 55.59 267 SER A O 1
ATOM 2069 N N . PRO A 1 268 ? 13.733 5.072 -29.806 1.00 56.91 268 PRO A N 1
ATOM 2070 C CA . PRO A 1 268 ? 12.657 5.116 -28.809 1.00 56.91 268 PRO A CA 1
ATOM 2071 C C . PRO A 1 268 ? 11.981 3.752 -28.594 1.00 56.91 268 PRO A C 1
ATOM 2073 O O . PRO A 1 268 ? 11.338 3.517 -27.578 1.00 56.91 268 PRO A O 1
ATOM 2076 N N . ARG A 1 269 ? 12.160 2.816 -29.536 1.00 62.81 269 ARG A N 1
ATOM 2077 C CA . ARG A 1 269 ? 11.688 1.432 -29.438 1.00 62.81 269 ARG A CA 1
ATOM 2078 C C . ARG A 1 269 ? 12.641 0.493 -28.693 1.00 62.81 269 ARG A C 1
ATOM 2080 O O . ARG A 1 269 ? 12.286 -0.667 -28.579 1.00 62.81 269 ARG A O 1
ATOM 2087 N N . ARG A 1 270 ? 13.812 0.917 -28.202 1.00 68.75 270 ARG A N 1
ATOM 2088 C CA . ARG A 1 270 ? 14.789 0.020 -27.536 1.00 68.75 270 ARG A CA 1
ATOM 2089 C C . ARG A 1 270 ? 14.607 -0.128 -26.018 1.00 68.75 270 ARG A C 1
ATOM 2091 O O . ARG A 1 270 ? 15.317 -0.918 -25.416 1.00 68.75 270 ARG A O 1
ATOM 2098 N N . GLY A 1 271 ? 13.670 0.610 -25.417 1.00 76.19 271 GLY A N 1
ATOM 2099 C CA . GLY A 1 271 ? 13.375 0.531 -23.980 1.00 76.19 271 GLY A CA 1
ATOM 2100 C C . GLY A 1 271 ? 12.757 -0.807 -23.547 1.00 76.19 271 GLY A C 1
ATOM 2101 O O . GLY A 1 271 ? 12.168 -1.491 -24.394 1.00 76.19 271 GLY A O 1
ATOM 2102 N N . PRO A 1 272 ? 12.834 -1.172 -22.249 1.00 85.31 272 PRO A N 1
ATOM 2103 C CA . PRO A 1 272 ? 12.185 -2.368 -21.711 1.00 85.31 272 PRO A CA 1
ATOM 2104 C C . PRO A 1 272 ? 10.661 -2.235 -21.699 1.00 85.31 272 PRO A C 1
ATOM 2106 O O . PRO A 1 272 ? 9.963 -3.233 -21.843 1.00 85.31 272 PRO A O 1
ATOM 2109 N N . SER A 1 273 ? 10.153 -1.008 -21.575 1.00 87.94 273 SER A N 1
ATOM 2110 C CA . SER A 1 273 ? 8.729 -0.690 -21.607 1.00 87.94 273 SER A CA 1
ATOM 2111 C C . SER A 1 273 ? 8.283 -0.207 -22.986 1.00 87.94 273 SER A C 1
ATOM 2113 O O . SER A 1 273 ? 9.067 0.351 -23.762 1.00 87.94 273 SER A O 1
ATOM 2115 N N . PHE A 1 274 ? 7.003 -0.403 -23.297 1.00 86.44 274 PHE A N 1
ATOM 2116 C CA . PHE A 1 274 ? 6.365 0.267 -24.423 1.00 86.44 274 PHE A CA 1
ATOM 2117 C C . PHE A 1 274 ? 6.404 1.789 -24.221 1.00 86.44 274 PHE A C 1
ATOM 2119 O O . PHE A 1 274 ? 6.250 2.263 -23.095 1.00 86.44 274 PHE A O 1
ATOM 2126 N N . PRO A 1 275 ? 6.601 2.575 -25.295 1.00 79.25 275 PRO A N 1
ATOM 2127 C CA . PRO A 1 275 ? 6.547 4.023 -25.202 1.00 79.25 275 PRO A CA 1
ATOM 2128 C C . PRO A 1 275 ? 5.106 4.444 -24.914 1.00 79.25 275 PRO A C 1
ATOM 2130 O O . PRO A 1 275 ? 4.251 4.428 -25.800 1.00 79.25 275 PRO A O 1
ATOM 2133 N N . ILE A 1 276 ? 4.842 4.813 -23.667 1.00 76.56 276 ILE A N 1
ATOM 2134 C CA . ILE A 1 276 ? 3.589 5.435 -23.259 1.00 76.56 276 ILE A CA 1
ATOM 2135 C C . ILE A 1 276 ? 3.891 6.927 -23.129 1.00 76.56 276 ILE A C 1
ATOM 2137 O O . ILE A 1 276 ? 4.837 7.282 -22.421 1.00 76.56 276 ILE A O 1
ATOM 2141 N N . PRO A 1 277 ? 3.161 7.812 -23.831 1.00 65.88 277 PRO A N 1
ATOM 2142 C CA . PRO A 1 277 ? 3.318 9.242 -23.623 1.00 65.88 277 PRO A CA 1
ATOM 2143 C C . PRO A 1 277 ? 3.142 9.532 -22.131 1.00 65.88 277 PRO A C 1
ATOM 2145 O O . PRO A 1 277 ? 2.204 8.984 -21.541 1.00 65.88 277 PRO A O 1
ATOM 2148 N N . PRO A 1 278 ? 3.992 10.374 -21.515 1.00 58.75 278 PRO A N 1
ATOM 2149 C CA . PRO A 1 278 ? 3.724 10.810 -20.155 1.00 58.75 278 PRO A CA 1
ATOM 2150 C C . PRO A 1 278 ? 2.295 11.364 -20.115 1.00 58.75 278 PRO A C 1
ATOM 2152 O O . PRO A 1 278 ? 1.861 11.976 -21.106 1.00 58.75 278 PRO A O 1
ATOM 2155 N N . PRO A 1 279 ? 1.534 11.120 -19.033 1.00 54.06 279 PRO A N 1
ATOM 2156 C CA . PRO A 1 279 ? 0.179 11.636 -18.933 1.00 54.06 279 PRO A CA 1
ATOM 2157 C C . PRO A 1 279 ? 0.222 13.126 -19.265 1.00 54.06 279 PRO A C 1
ATOM 2159 O O . PRO A 1 279 ? 1.079 13.854 -18.769 1.00 54.06 279 PRO A O 1
ATOM 2162 N N . ALA A 1 280 ? -0.628 13.574 -20.192 1.00 47.34 280 ALA A N 1
ATOM 2163 C CA . ALA A 1 280 ? -0.637 14.968 -20.602 1.00 47.34 280 ALA A CA 1
ATOM 2164 C C . ALA A 1 280 ? -1.076 15.816 -19.401 1.00 47.34 280 ALA A C 1
ATOM 2166 O O . ALA A 1 280 ? -2.270 16.012 -19.173 1.00 47.34 280 ALA A O 1
ATOM 2167 N N . TYR A 1 281 ? -0.111 16.302 -18.620 1.00 49.62 281 TYR A N 1
ATOM 2168 C CA . TYR A 1 281 ? -0.327 17.265 -17.552 1.00 49.62 281 TYR A CA 1
ATOM 2169 C C . TYR A 1 281 ? -0.773 18.560 -18.224 1.00 49.62 281 TYR A C 1
ATOM 2171 O O . TYR A 1 281 ? 0.036 19.371 -18.680 1.00 49.62 281 TYR A O 1
ATOM 2179 N N . ARG A 1 282 ? -2.084 18.713 -18.421 1.00 33.81 282 ARG A N 1
ATOM 2180 C CA . ARG A 1 282 ? -2.638 19.850 -19.149 1.00 33.81 282 ARG A CA 1
ATOM 2181 C C . ARG A 1 282 ? -2.440 21.101 -18.299 1.00 33.81 282 ARG A C 1
ATOM 2183 O O . ARG A 1 282 ? -3.271 21.444 -17.468 1.00 33.81 282 ARG A O 1
ATOM 2190 N N . ARG A 1 283 ? -1.345 21.820 -18.539 1.00 32.00 283 ARG A N 1
ATOM 2191 C CA . ARG A 1 283 ? -1.209 23.214 -18.124 1.00 32.00 283 ARG A CA 1
ATOM 2192 C C . ARG A 1 283 ? -2.157 24.016 -19.013 1.00 32.00 283 ARG A C 1
ATOM 2194 O O . ARG A 1 283 ? -1.784 24.408 -20.115 1.00 32.00 283 ARG A O 1
ATOM 2201 N N . THR A 1 284 ? -3.409 24.216 -18.603 1.00 28.39 284 THR A N 1
ATOM 2202 C CA . THR A 1 284 ? -4.289 25.157 -19.311 1.00 28.39 284 THR A CA 1
ATOM 2203 C C . THR A 1 284 ? -3.843 26.573 -18.977 1.00 28.39 284 THR A C 1
ATOM 2205 O O . THR A 1 284 ? -4.382 27.235 -18.096 1.00 28.39 284 THR A O 1
ATOM 2208 N N . ALA A 1 285 ? -2.808 27.028 -19.676 1.00 35.66 285 ALA A N 1
ATOM 2209 C CA . ALA A 1 285 ? -2.491 28.436 -19.788 1.00 35.66 285 ALA A CA 1
ATOM 2210 C C . ALA A 1 285 ? -3.409 29.036 -20.856 1.00 35.66 285 ALA A C 1
ATOM 2212 O O . ALA A 1 285 ? -3.014 29.089 -22.012 1.00 35.66 285 ALA A O 1
ATOM 2213 N N . THR A 1 286 ? -4.629 29.410 -20.458 1.00 31.52 286 THR A N 1
ATOM 2214 C CA . THR A 1 286 ? -5.376 30.597 -20.919 1.00 31.52 286 THR A CA 1
ATOM 2215 C C . THR A 1 286 ? -6.813 30.546 -20.404 1.00 31.52 286 THR A C 1
ATOM 2217 O O . THR A 1 286 ? -7.495 29.524 -20.451 1.00 31.52 286 THR A O 1
ATOM 2220 N N . ALA A 1 287 ? -7.259 31.682 -19.871 1.00 35.56 287 ALA A N 1
ATOM 2221 C CA . ALA A 1 287 ? -8.642 31.929 -19.511 1.00 35.56 287 ALA A CA 1
ATOM 2222 C C . ALA A 1 287 ? -9.533 31.918 -20.767 1.00 35.56 287 ALA A C 1
ATOM 2224 O O . ALA A 1 287 ? -9.113 32.346 -21.841 1.00 35.56 287 ALA A O 1
ATOM 2225 N N . SER A 1 288 ? -10.783 31.495 -20.579 1.00 36.12 288 SER A N 1
ATOM 2226 C CA . SER A 1 288 ? -11.850 31.325 -21.575 1.00 36.12 288 SER A CA 1
ATOM 2227 C C . SER A 1 288 ? -11.722 30.084 -22.469 1.00 36.12 288 SER A C 1
ATOM 2229 O O . SER A 1 288 ? -10.876 29.995 -23.351 1.00 36.12 288 SER A O 1
ATOM 2231 N N . THR A 1 289 ? -12.600 29.104 -22.253 1.00 31.38 289 THR A N 1
ATOM 2232 C CA . THR A 1 289 ? -13.679 28.694 -23.178 1.00 31.38 289 THR A CA 1
ATOM 2233 C C . THR A 1 289 ? -14.341 27.430 -22.609 1.00 31.38 289 THR A C 1
ATOM 2235 O O . THR A 1 289 ? -13.681 26.563 -22.046 1.00 31.38 289 THR A O 1
ATOM 2238 N N . SER A 1 290 ? -15.667 27.373 -22.700 1.00 25.30 290 SER A N 1
ATOM 2239 C CA . SER A 1 290 ? -16.568 26.330 -22.197 1.00 25.30 290 SER A CA 1
ATOM 2240 C C . SER A 1 290 ? -16.123 24.881 -22.444 1.00 25.30 290 SER A C 1
ATOM 2242 O O . SER A 1 290 ? -15.691 24.523 -23.540 1.00 25.30 290 SER A O 1
ATOM 2244 N N . TRP A 1 291 ? -16.356 24.033 -21.440 1.00 32.38 291 TRP A N 1
ATOM 2245 C CA . TRP A 1 291 ? -16.251 22.579 -21.516 1.00 32.38 291 TRP A CA 1
ATOM 2246 C C . TRP A 1 291 ? -17.235 22.014 -22.544 1.00 32.38 291 TRP A C 1
ATOM 2248 O O . TRP A 1 291 ? -18.441 22.217 -22.433 1.00 32.38 291 TRP A O 1
ATOM 2258 N N . THR A 1 292 ? -16.731 21.260 -23.515 1.00 25.77 292 THR A N 1
ATOM 2259 C CA . THR A 1 292 ? -17.539 20.281 -24.245 1.00 25.77 292 THR A CA 1
ATOM 2260 C C . THR A 1 292 ? -17.090 18.897 -23.807 1.00 25.77 292 THR A C 1
ATOM 2262 O O . THR A 1 292 ? -15.916 18.541 -23.912 1.00 25.77 292 THR A O 1
ATOM 2265 N N . THR A 1 293 ? -18.025 18.120 -23.267 1.00 29.67 293 THR A N 1
ATOM 2266 C CA . THR A 1 293 ? -17.884 16.669 -23.166 1.00 29.67 293 THR A CA 1
ATOM 2267 C C . THR A 1 293 ? -17.693 16.115 -24.581 1.00 29.67 293 THR A C 1
ATOM 2269 O O . THR A 1 293 ? -18.429 16.521 -25.485 1.00 29.67 293 THR A O 1
ATOM 2272 N N . PRO A 1 294 ? -16.738 15.196 -24.820 1.00 30.50 294 PRO A N 1
ATOM 2273 C CA . PRO A 1 294 ? -16.766 14.432 -26.051 1.00 30.50 294 PRO A CA 1
ATOM 2274 C C . PRO A 1 294 ? -18.080 13.654 -26.045 1.00 30.50 294 PRO A C 1
ATOM 2276 O O . PRO A 1 294 ? -18.342 12.858 -25.142 1.00 30.50 294 PRO A O 1
ATOM 2279 N N . THR A 1 295 ? -18.941 13.944 -27.015 1.00 33.19 295 THR A N 1
ATOM 2280 C CA . THR A 1 295 ? -20.132 13.141 -27.257 1.00 33.19 295 THR A CA 1
ATOM 2281 C C . THR A 1 295 ? -19.672 11.705 -27.506 1.00 33.19 295 THR A C 1
ATOM 2283 O O . THR A 1 295 ? -18.717 11.500 -28.263 1.00 33.19 295 THR A O 1
ATOM 2286 N N . PRO A 1 296 ? -20.294 10.698 -26.867 1.00 33.78 296 PRO A N 1
ATOM 2287 C CA . PRO A 1 296 ? -19.998 9.316 -27.197 1.00 33.78 296 PRO A CA 1
ATOM 2288 C C . PRO A 1 296 ? -20.238 9.131 -28.694 1.00 33.78 296 PRO A C 1
ATOM 2290 O O . PRO A 1 296 ? -21.261 9.571 -29.227 1.00 33.78 296 PRO A O 1
ATOM 2293 N N . SER A 1 297 ? -19.275 8.519 -29.384 1.00 39.16 297 SER A N 1
ATOM 2294 C CA . SER A 1 297 ? -19.490 8.110 -30.770 1.00 39.16 297 SER A CA 1
ATOM 2295 C C . SER A 1 297 ? -20.753 7.242 -30.814 1.00 39.16 297 SER A C 1
ATOM 2297 O O . SER A 1 297 ? -20.903 6.375 -29.945 1.00 39.16 297 SER A O 1
ATOM 2299 N N . PRO A 1 298 ? -21.682 7.472 -31.759 1.00 40.72 298 PRO A N 1
ATOM 2300 C CA . PRO A 1 298 ? -22.869 6.640 -31.860 1.00 40.72 298 PRO A CA 1
ATOM 2301 C C . PRO A 1 298 ? -22.446 5.177 -32.046 1.00 40.72 298 PRO A C 1
ATOM 2303 O O . PRO A 1 298 ? -21.419 4.916 -32.685 1.00 40.72 298 PRO A O 1
ATOM 2306 N N . PRO A 1 299 ? -23.203 4.219 -31.486 1.00 39.03 299 PRO A N 1
ATOM 2307 C CA . PRO A 1 299 ? -22.877 2.809 -31.607 1.00 39.03 299 PRO A CA 1
ATOM 2308 C C . PRO A 1 299 ? -22.762 2.444 -33.085 1.00 39.03 299 PRO A C 1
ATOM 2310 O O . PRO A 1 299 ? -23.648 2.744 -33.888 1.00 39.03 299 PRO A O 1
ATOM 2313 N N . THR A 1 300 ? -21.653 1.804 -33.442 1.00 39.41 300 THR A N 1
ATOM 2314 C CA . THR A 1 300 ? -21.462 1.223 -34.765 1.00 39.41 300 THR A CA 1
ATOM 2315 C C . THR A 1 300 ? -22.572 0.198 -34.971 1.00 39.41 300 THR A C 1
ATOM 2317 O O . THR A 1 300 ? -22.630 -0.818 -34.278 1.00 39.41 300 THR A O 1
ATOM 2320 N N . THR A 1 301 ? -23.503 0.484 -35.875 1.00 36.75 301 THR A N 1
ATOM 2321 C CA . THR A 1 301 ? -24.564 -0.447 -36.238 1.00 36.75 301 THR A CA 1
ATOM 2322 C C . THR A 1 301 ? -23.929 -1.664 -36.903 1.00 36.75 301 THR A C 1
ATOM 2324 O O . THR A 1 301 ? -23.446 -1.603 -38.032 1.00 36.75 301 THR A O 1
ATOM 2327 N N . PHE A 1 302 ? -23.926 -2.798 -36.202 1.00 37.06 302 PHE A N 1
ATOM 2328 C CA . PHE A 1 302 ? -23.718 -4.090 -36.842 1.00 37.06 302 PHE A CA 1
ATOM 2329 C C . PHE A 1 302 ? -24.873 -4.305 -37.825 1.00 37.06 302 PHE A C 1
ATOM 2331 O O . PHE A 1 302 ? -26.021 -4.481 -37.421 1.00 37.06 302 PHE A O 1
ATOM 2338 N N . SER A 1 303 ? -24.574 -4.251 -39.124 1.00 40.91 303 SER A N 1
ATOM 2339 C CA . SER A 1 303 ? -25.515 -4.694 -40.149 1.00 40.91 303 SER A CA 1
ATOM 2340 C C . SER A 1 303 ? -25.718 -6.196 -39.991 1.00 40.91 303 SER A C 1
ATOM 2342 O O . SER A 1 303 ? -24.775 -6.976 -40.121 1.00 40.91 303 SER A O 1
ATOM 2344 N N . THR A 1 304 ? -26.948 -6.603 -39.697 1.00 42.78 304 THR A N 1
ATOM 2345 C CA . THR A 1 304 ? -27.363 -7.999 -39.791 1.00 42.78 304 THR A CA 1
ATOM 2346 C C . THR A 1 304 ? -27.240 -8.470 -41.246 1.00 42.78 304 THR A C 1
ATOM 2348 O O . THR A 1 304 ? -27.590 -7.720 -42.165 1.00 42.78 304 THR A O 1
ATOM 2351 N N . PRO A 1 305 ? -26.755 -9.699 -41.505 1.00 41.47 305 PRO A N 1
ATOM 2352 C CA . PRO A 1 305 ? -26.768 -10.248 -42.851 1.00 41.47 305 PRO A CA 1
ATOM 2353 C C . PRO A 1 305 ? -28.222 -10.434 -43.290 1.00 41.47 305 PRO A C 1
ATOM 2355 O O . PRO A 1 305 ? -29.023 -11.024 -42.564 1.00 41.47 305 PRO A O 1
ATOM 2358 N N . ARG A 1 306 ? -28.570 -9.942 -44.484 1.00 43.00 306 ARG A N 1
ATOM 2359 C CA . ARG A 1 306 ? -29.831 -10.311 -45.133 1.00 43.00 306 ARG A CA 1
ATOM 2360 C C . ARG A 1 306 ? -29.772 -11.801 -45.448 1.00 43.00 306 ARG A C 1
ATOM 2362 O O . ARG A 1 306 ? -28.924 -12.229 -46.226 1.00 43.00 306 ARG A O 1
ATOM 2369 N N . THR A 1 307 ? -30.670 -12.569 -44.850 1.00 48.69 307 THR A N 1
ATOM 2370 C CA . THR A 1 307 ? -31.022 -13.900 -45.339 1.00 48.69 307 THR A CA 1
ATOM 2371 C C . THR A 1 307 ? -31.685 -13.751 -46.701 1.00 48.69 307 THR A C 1
ATOM 2373 O O . THR A 1 307 ? -32.672 -13.021 -46.820 1.00 48.69 307 THR A O 1
ATOM 2376 N N . ASN A 1 308 ? -31.131 -14.436 -47.693 1.00 49.56 308 ASN A N 1
ATOM 2377 C CA . ASN A 1 308 ? -31.819 -14.833 -48.913 1.00 49.56 308 ASN A CA 1
ATOM 2378 C C . ASN A 1 308 ? -31.925 -16.356 -48.880 1.00 49.56 308 ASN A C 1
ATOM 2380 O O . ASN A 1 308 ? -30.901 -16.977 -48.511 1.00 49.56 308 ASN A O 1
#

Sequence (308 aa):
MRPTPPDQPIESREQLIYLLTEAAELEHMLTCSYLFAAFSLKARRDEGLLADELEAVSRWQRDVTAIAVEEMLHLALVNNLLTAIGGPPHFERPNFPRASRFYPSNFLIALTPLDLETLQHFVFIERPEDRPEEDAPGFREVSNAIAAAPAGLAPAEPPEHGLMPEVLPYTTVGSLYRGIEAGLRRLAADLGEHRLFIGPARHQVSSAHLHFRGLHAVTTLRSALNTIEMIVRQGEGPRGDLQDTTTAASARSRASFRPSCAAGPASPRRGPSFPIPPPAYRRTATASTSWTTPTPSPPTTFSTPRTN